Protein AF-A0A6C0LTC6-F1 (afdb_monomer_lite)

pLDDT: mean 72.46, std 19.46, range [36.66, 96.88]

Structure (mmCIF, N/CA/C/O backbone):
data_AF-A0A6C0LTC6-F1
#
_entry.id   AF-A0A6C0LTC6-F1
#
loop_
_atom_site.group_PDB
_atom_site.id
_atom_site.type_symbol
_atom_site.label_atom_id
_atom_site.label_alt_id
_atom_site.label_comp_id
_atom_site.label_asym_id
_atom_site.label_entity_id
_atom_site.label_seq_id
_atom_site.pdbx_PDB_ins_code
_atom_site.Cartn_x
_atom_site.Cartn_y
_atom_site.Cartn_z
_atom_site.occupancy
_atom_site.B_iso_or_equiv
_atom_site.auth_seq_id
_atom_site.auth_comp_id
_atom_site.auth_asym_id
_atom_site.auth_atom_id
_atom_site.pdbx_PDB_model_num
ATOM 1 N N . MET A 1 1 ? 2.415 2.740 -23.872 1.00 79.38 1 MET A N 1
ATOM 2 C CA . MET A 1 1 ? 1.190 2.348 -23.140 1.00 79.38 1 MET A CA 1
ATOM 3 C C . MET A 1 1 ? 1.516 2.220 -21.650 1.00 79.38 1 MET A C 1
ATOM 5 O O . MET A 1 1 ? 2.660 1.895 -21.339 1.00 79.38 1 MET A O 1
ATOM 9 N N . SER A 1 2 ? 0.581 2.555 -20.756 1.00 88.25 2 SER A N 1
ATOM 10 C CA . SER A 1 2 ? 0.752 2.472 -19.294 1.00 88.25 2 SER A CA 1
ATOM 11 C C . SER A 1 2 ? -0.081 1.313 -18.766 1.00 88.25 2 SER A C 1
ATOM 13 O O . SER A 1 2 ? -1.231 1.178 -19.177 1.00 88.25 2 SER A O 1
ATOM 15 N N . ARG A 1 3 ? 0.498 0.457 -17.923 1.00 92.62 3 ARG A N 1
ATOM 16 C CA . ARG A 1 3 ? -0.194 -0.720 -17.379 1.00 92.62 3 ARG A CA 1
ATOM 17 C C . ARG A 1 3 ? 0.358 -1.125 -16.020 1.00 92.62 3 ARG A C 1
ATOM 19 O O . ARG A 1 3 ? 1.535 -0.895 -15.744 1.00 92.62 3 ARG A O 1
ATOM 26 N N . VAL A 1 4 ? -0.491 -1.753 -15.213 1.00 94.25 4 VAL A N 1
ATOM 27 C CA . VAL A 1 4 ? -0.110 -2.416 -13.963 1.00 94.25 4 VAL A CA 1
ATOM 28 C C . VAL A 1 4 ? -0.134 -3.921 -14.210 1.00 94.25 4 VAL A C 1
ATOM 30 O O . VAL A 1 4 ? -1.143 -4.458 -14.661 1.00 94.25 4 VAL A O 1
ATOM 33 N N . LEU A 1 5 ? 0.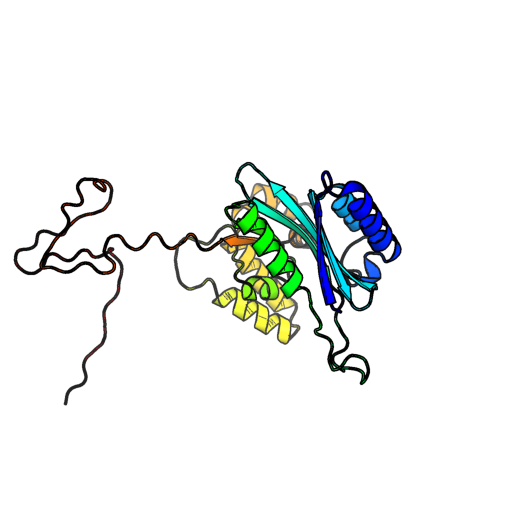995 -4.577 -13.970 1.00 94.56 5 LEU A N 1
ATOM 34 C CA . LEU A 1 5 ? 1.173 -6.023 -14.084 1.00 94.56 5 LEU A CA 1
ATOM 35 C C . LEU A 1 5 ? 1.164 -6.637 -12.684 1.00 94.56 5 LEU A C 1
ATOM 37 O O . LEU A 1 5 ? 1.554 -5.965 -11.732 1.00 94.56 5 LEU A O 1
ATOM 41 N N . ILE A 1 6 ? 0.703 -7.881 -12.565 1.00 95.81 6 ILE A N 1
ATOM 42 C CA . ILE A 1 6 ? 0.561 -8.595 -11.290 1.00 95.81 6 ILE A CA 1
ATOM 43 C C . ILE A 1 6 ? 1.228 -9.955 -11.454 1.00 95.81 6 ILE A C 1
ATOM 45 O O . ILE A 1 6 ? 0.884 -10.674 -12.392 1.00 95.81 6 ILE A O 1
ATOM 49 N N . TYR A 1 7 ? 2.143 -10.291 -10.551 1.00 96.31 7 TYR A N 1
ATOM 50 C CA . TYR A 1 7 ? 2.878 -11.553 -10.557 1.00 96.31 7 TYR A CA 1
ATOM 51 C C . TYR A 1 7 ? 2.814 -12.203 -9.184 1.00 96.31 7 TYR A C 1
ATOM 53 O O . TYR A 1 7 ? 3.041 -11.530 -8.182 1.00 96.31 7 TYR A O 1
ATOM 61 N N . HIS A 1 8 ? 2.522 -13.499 -9.136 1.00 95.12 8 HIS A N 1
ATOM 62 C CA . HIS A 1 8 ? 2.569 -14.280 -7.902 1.00 95.12 8 HIS A CA 1
ATOM 63 C C . HIS A 1 8 ? 3.897 -15.034 -7.805 1.00 95.12 8 HIS A C 1
ATOM 65 O O . HIS A 1 8 ? 4.275 -15.717 -8.760 1.00 95.12 8 HIS A O 1
ATOM 71 N N . HIS A 1 9 ? 4.576 -14.980 -6.656 1.00 90.88 9 HIS A N 1
ATOM 72 C CA . HIS A 1 9 ? 5.936 -15.519 -6.501 1.00 90.88 9 HIS A CA 1
ATOM 73 C C . HIS A 1 9 ? 6.067 -17.006 -6.889 1.00 90.88 9 HIS A C 1
ATOM 75 O O . HIS A 1 9 ? 7.084 -17.415 -7.450 1.00 90.88 9 HIS A O 1
ATOM 81 N N . LYS A 1 10 ? 5.023 -17.821 -6.652 1.00 91.38 10 LYS A N 1
ATOM 82 C CA . LYS A 1 10 ? 5.011 -19.248 -7.042 1.00 91.38 10 LYS A CA 1
ATOM 83 C C . LYS A 1 10 ? 4.609 -19.487 -8.493 1.00 91.38 10 LYS A C 1
ATOM 85 O O . LYS A 1 10 ? 5.157 -20.382 -9.124 1.00 91.38 10 LYS A O 1
ATOM 90 N N . ASN A 1 11 ? 3.645 -18.723 -9.009 1.00 92.75 11 ASN A N 1
ATOM 91 C CA . ASN A 1 11 ? 3.021 -19.034 -10.302 1.00 92.75 11 ASN A CA 1
ATOM 92 C C . ASN A 1 11 ? 3.763 -18.368 -11.465 1.00 92.75 11 ASN A C 1
ATOM 94 O O . ASN A 1 11 ? 3.762 -18.891 -12.571 1.00 92.75 11 ASN A O 1
ATOM 98 N N . ASP A 1 12 ? 4.413 -17.232 -11.206 1.00 93.44 12 ASP A N 1
ATOM 99 C CA . ASP A 1 12 ? 5.052 -16.381 -12.208 1.00 93.44 12 ASP A CA 1
ATOM 100 C C . ASP A 1 12 ? 6.557 -16.213 -11.936 1.00 93.44 12 ASP A C 1
ATOM 102 O O . ASP A 1 12 ? 7.125 -15.161 -12.228 1.00 93.44 12 ASP A O 1
ATOM 106 N N . LYS A 1 13 ? 7.206 -17.232 -11.356 1.00 92.62 13 LYS A N 1
ATOM 107 C CA . LYS A 1 13 ? 8.558 -17.165 -10.766 1.00 92.62 13 LYS A CA 1
ATOM 108 C C . LYS A 1 13 ? 9.596 -16.441 -11.634 1.00 92.62 13 LYS A C 1
ATOM 110 O O . LYS A 1 13 ? 10.306 -15.574 -11.135 1.00 92.62 13 LYS A O 1
ATOM 115 N N . GLU A 1 14 ? 9.677 -16.752 -12.927 1.00 93.62 14 GLU A N 1
ATOM 116 C CA . GLU A 1 14 ? 10.641 -16.109 -13.835 1.00 93.62 14 GLU A CA 1
ATOM 117 C C . GLU A 1 14 ? 10.396 -14.603 -13.979 1.00 93.62 14 GLU A C 1
ATOM 119 O O . GLU A 1 14 ? 11.311 -13.797 -13.808 1.00 93.62 14 GLU A O 1
ATOM 124 N N . ARG A 1 15 ? 9.146 -14.208 -14.253 1.00 93.62 15 ARG A N 1
ATOM 125 C CA . ARG A 1 15 ? 8.771 -12.795 -14.414 1.00 93.62 15 ARG A CA 1
ATOM 126 C C . ARG A 1 15 ? 8.871 -12.049 -13.091 1.00 93.62 15 ARG A C 1
ATOM 128 O O . ARG A 1 15 ? 9.350 -10.920 -13.070 1.00 93.62 15 ARG A O 1
ATOM 135 N N . TYR A 1 16 ? 8.459 -12.688 -12.003 1.00 93.56 16 TYR A N 1
ATOM 136 C CA . TYR A 1 16 ? 8.574 -12.168 -10.648 1.00 93.56 16 TYR A CA 1
ATOM 137 C C . TYR A 1 16 ? 10.036 -11.832 -10.318 1.00 93.56 16 TYR A C 1
ATOM 139 O O . TYR A 1 16 ? 10.350 -10.678 -10.028 1.00 93.56 16 TYR A O 1
ATOM 147 N N . ASN A 1 17 ? 10.949 -12.791 -10.499 1.00 93.19 17 ASN A N 1
ATOM 148 C CA . ASN A 1 17 ? 12.380 -12.601 -10.250 1.00 93.19 17 ASN A CA 1
ATOM 149 C C . ASN A 1 17 ? 13.000 -11.545 -11.170 1.00 93.19 17 ASN A C 1
ATOM 151 O O . ASN A 1 17 ? 13.799 -10.724 -10.719 1.00 93.19 17 ASN A O 1
ATOM 155 N N . HIS A 1 18 ? 12.618 -11.530 -12.451 1.00 94.69 18 HIS A N 1
ATOM 156 C CA . HIS A 1 18 ? 13.067 -10.502 -13.386 1.00 94.69 18 HIS A CA 1
ATOM 157 C C . HIS A 1 18 ? 12.714 -9.098 -12.877 1.00 94.69 18 HIS A C 1
ATOM 159 O O . HIS A 1 18 ? 13.593 -8.244 -12.765 1.00 94.69 18 HIS A O 1
ATOM 165 N N . TYR A 1 19 ? 11.451 -8.865 -12.508 1.00 94.38 19 TYR A N 1
ATOM 166 C CA . TYR A 1 19 ? 11.016 -7.546 -12.055 1.00 94.38 19 TYR A CA 1
ATOM 167 C C . TYR A 1 19 ? 11.557 -7.161 -10.678 1.00 94.38 19 TYR A C 1
ATOM 169 O O . TYR A 1 19 ? 11.864 -5.986 -10.490 1.00 94.38 19 TYR A O 1
ATOM 177 N N . ILE A 1 20 ? 11.742 -8.106 -9.751 1.00 93.31 20 ILE A N 1
ATOM 178 C CA . ILE A 1 20 ? 12.452 -7.834 -8.491 1.00 93.31 20 ILE A CA 1
ATOM 179 C C . ILE A 1 20 ? 13.852 -7.306 -8.779 1.00 93.31 20 ILE A C 1
ATOM 181 O O . ILE A 1 20 ? 14.231 -6.255 -8.265 1.00 93.31 20 ILE A O 1
ATOM 185 N N . ASN A 1 21 ? 14.606 -7.993 -9.637 1.00 92.88 21 ASN A N 1
ATOM 186 C CA . ASN A 1 21 ? 15.975 -7.600 -9.950 1.00 92.88 21 ASN A CA 1
ATOM 187 C C . ASN A 1 21 ? 16.031 -6.220 -10.620 1.00 92.88 21 ASN A C 1
ATOM 189 O O . ASN A 1 21 ? 16.889 -5.406 -10.282 1.00 92.88 21 ASN A O 1
ATOM 193 N N . GLU A 1 22 ? 15.093 -5.913 -11.516 1.00 93.19 22 GLU A N 1
ATOM 194 C CA . GLU A 1 22 ? 14.997 -4.583 -12.127 1.00 93.19 22 GLU A CA 1
ATOM 195 C C . GLU A 1 22 ? 14.626 -3.493 -11.108 1.00 93.19 22 GLU A C 1
ATOM 197 O O . GLU A 1 22 ? 15.220 -2.414 -11.113 1.00 93.19 22 GLU A O 1
ATOM 202 N N . ILE A 1 23 ? 13.702 -3.765 -10.180 1.00 92.06 23 ILE A N 1
ATOM 203 C CA . ILE A 1 23 ? 13.347 -2.828 -9.101 1.00 92.06 23 ILE A CA 1
ATOM 204 C C . ILE A 1 23 ? 14.553 -2.580 -8.185 1.00 92.06 23 ILE A C 1
ATOM 206 O O . ILE A 1 23 ? 14.829 -1.425 -7.852 1.00 92.06 23 ILE A O 1
ATOM 210 N N . ARG A 1 24 ? 15.313 -3.627 -7.840 1.00 90.94 24 ARG A N 1
ATOM 211 C CA . ARG A 1 24 ? 16.543 -3.530 -7.037 1.00 90.94 24 ARG A CA 1
ATOM 212 C C . ARG A 1 24 ? 17.603 -2.659 -7.698 1.00 90.94 24 ARG A C 1
ATOM 214 O O . ARG A 1 24 ? 18.157 -1.782 -7.043 1.00 90.94 24 ARG A O 1
ATOM 221 N N . LYS A 1 25 ? 17.837 -2.844 -9.003 1.00 88.69 25 LYS A N 1
ATOM 222 C CA . LYS A 1 25 ? 18.780 -2.019 -9.779 1.00 88.69 25 LYS A CA 1
ATOM 223 C C . LYS A 1 25 ? 18.387 -0.543 -9.791 1.00 88.69 25 LYS A C 1
ATOM 225 O O . LYS A 1 25 ? 19.252 0.325 -9.737 1.00 88.69 25 LYS A O 1
ATOM 230 N N . ILE A 1 26 ? 17.089 -0.246 -9.878 1.00 85.50 26 ILE A N 1
ATOM 231 C CA . ILE A 1 26 ? 16.589 1.134 -9.841 1.00 85.50 26 ILE A CA 1
ATOM 232 C C . ILE A 1 26 ? 16.721 1.733 -8.428 1.00 85.50 26 ILE A C 1
ATOM 234 O O . ILE A 1 26 ? 17.049 2.915 -8.283 1.00 85.50 26 ILE A O 1
ATOM 238 N N . GLY A 1 27 ? 16.452 0.923 -7.403 1.00 78.12 27 GLY A N 1
ATOM 239 C CA . GLY A 1 27 ? 16.608 1.258 -5.992 1.00 78.12 27 GLY A CA 1
ATOM 240 C C . GLY A 1 27 ? 15.499 2.138 -5.399 1.00 78.12 27 GLY A C 1
ATOM 241 O O . GLY A 1 27 ? 14.744 2.837 -6.092 1.00 78.12 27 GLY A O 1
ATOM 242 N N . GLY A 1 28 ? 15.435 2.149 -4.062 1.00 71.50 28 GLY A N 1
ATOM 243 C CA . GLY A 1 28 ? 14.431 2.895 -3.292 1.00 71.50 28 GLY A CA 1
ATOM 244 C C . GLY A 1 28 ? 14.558 4.414 -3.444 1.00 71.50 28 GLY A C 1
ATOM 245 O O . GLY A 1 28 ? 13.561 5.138 -3.391 1.00 71.50 28 GLY A O 1
ATOM 246 N N . LYS A 1 29 ? 15.766 4.908 -3.743 1.00 72.19 29 LYS A N 1
ATOM 247 C CA . LYS A 1 29 ? 16.046 6.336 -3.967 1.00 72.19 29 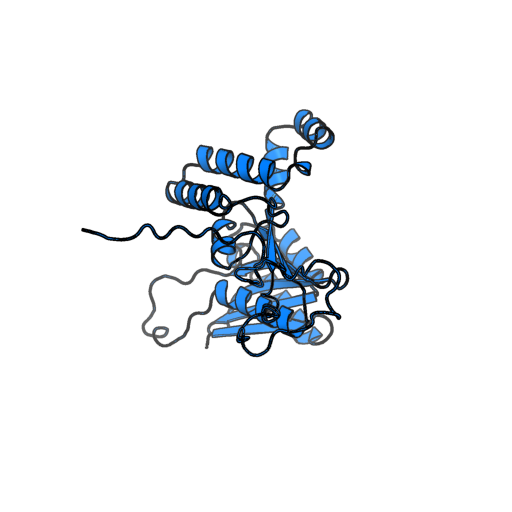LYS A CA 1
ATOM 248 C C . LYS A 1 29 ? 15.170 6.927 -5.075 1.00 72.19 29 LYS A C 1
ATOM 250 O O . LYS A 1 29 ? 14.587 7.996 -4.903 1.00 72.19 29 LYS A O 1
ATOM 255 N N . LYS A 1 30 ? 15.041 6.220 -6.204 1.00 78.38 30 LYS A N 1
ATOM 256 C CA . LYS A 1 30 ? 14.299 6.708 -7.375 1.00 78.38 30 LYS A CA 1
ATOM 257 C C . LYS A 1 30 ? 12.811 6.376 -7.295 1.00 78.38 30 LYS A C 1
ATOM 259 O O . LYS A 1 30 ? 11.995 7.244 -7.586 1.00 78.38 30 LYS A O 1
ATOM 264 N N . LEU A 1 31 ? 12.449 5.156 -6.892 1.00 81.12 31 LEU A N 1
ATOM 265 C CA . LEU A 1 31 ? 11.048 4.706 -6.894 1.00 81.12 31 LEU A CA 1
ATOM 266 C C . LEU A 1 31 ? 10.253 5.186 -5.671 1.00 81.12 31 LEU A C 1
ATOM 268 O O . LEU A 1 31 ? 9.071 5.506 -5.805 1.00 81.12 31 LEU A O 1
ATOM 272 N N . CYS A 1 32 ? 10.900 5.277 -4.507 1.00 79.44 32 CYS A N 1
ATOM 273 C CA . CYS A 1 32 ? 10.282 5.585 -3.214 1.00 79.44 32 CYS A CA 1
ATOM 274 C C . CYS A 1 32 ? 10.726 6.945 -2.636 1.00 79.44 32 CYS A C 1
ATOM 276 O O . CYS A 1 32 ? 10.507 7.209 -1.455 1.00 79.44 32 CYS A O 1
ATOM 278 N N . PHE A 1 33 ? 11.344 7.819 -3.444 1.00 76.62 33 PHE A N 1
ATOM 279 C CA . PHE A 1 33 ? 11.809 9.158 -3.037 1.00 76.62 33 PHE A CA 1
ATOM 280 C C . PHE A 1 33 ? 12.715 9.163 -1.793 1.00 76.62 33 PHE A C 1
ATOM 282 O O . PHE A 1 33 ? 12.613 10.064 -0.963 1.00 76.62 33 PHE A O 1
ATOM 289 N N . SER A 1 34 ? 13.565 8.143 -1.642 1.00 71.38 34 SER A N 1
ATOM 290 C CA . SER A 1 34 ? 14.465 7.987 -0.485 1.00 71.38 34 SER A CA 1
ATOM 291 C C . SER A 1 34 ? 13.757 7.921 0.874 1.00 71.38 34 SER A C 1
ATOM 293 O O . SER A 1 34 ? 14.389 8.152 1.899 1.00 71.38 34 SER A O 1
ATOM 295 N N . LYS A 1 35 ? 12.450 7.623 0.906 1.00 69.50 35 LYS A N 1
ATOM 296 C CA . LYS A 1 35 ? 11.695 7.499 2.162 1.00 69.50 35 LYS A CA 1
ATOM 297 C C . LYS A 1 35 ? 11.929 6.174 2.893 1.00 69.50 35 LYS A C 1
ATOM 299 O O . LYS A 1 35 ? 11.464 6.029 4.015 1.00 69.50 35 LYS A O 1
ATOM 304 N N . ILE A 1 36 ? 12.605 5.223 2.251 1.00 74.81 36 ILE A N 1
ATOM 305 C CA . ILE A 1 36 ? 12.912 3.896 2.790 1.00 74.81 36 ILE A CA 1
ATOM 306 C C . ILE A 1 36 ? 14.377 3.549 2.512 1.00 74.81 36 ILE A C 1
ATOM 308 O O . ILE A 1 36 ? 14.945 4.027 1.522 1.00 74.81 36 ILE A O 1
ATOM 312 N N . SER A 1 37 ? 14.969 2.711 3.364 1.00 78.81 37 SER A N 1
ATOM 313 C CA . SER A 1 37 ? 16.292 2.131 3.126 1.00 78.81 37 SER A CA 1
ATOM 314 C C . SER A 1 37 ? 16.232 1.070 2.020 1.00 78.81 37 SER A C 1
ATOM 316 O O . SER A 1 37 ? 15.177 0.501 1.728 1.00 78.81 37 SER A O 1
ATOM 318 N N . ASN A 1 38 ? 17.374 0.808 1.379 1.00 78.06 38 ASN A N 1
ATOM 319 C CA . ASN A 1 38 ? 17.465 -0.270 0.391 1.00 78.06 38 ASN A CA 1
ATOM 320 C C . ASN A 1 38 ? 17.371 -1.657 1.047 1.00 78.06 38 ASN A C 1
ATOM 322 O O . ASN A 1 38 ? 16.889 -2.581 0.401 1.00 78.06 38 ASN A O 1
ATOM 326 N N . ASP A 1 39 ? 17.774 -1.791 2.311 1.00 79.50 39 ASP A N 1
ATOM 327 C CA . ASP A 1 39 ? 17.670 -3.055 3.049 1.00 79.50 39 ASP A CA 1
ATOM 328 C C . ASP A 1 39 ? 16.203 -3.424 3.271 1.00 79.50 39 ASP A C 1
ATOM 330 O O . ASP A 1 39 ? 15.772 -4.490 2.841 1.00 79.50 39 ASP A O 1
ATOM 334 N N . PHE A 1 40 ? 15.400 -2.477 3.771 1.00 81.31 40 PHE A N 1
ATOM 335 C CA . PHE A 1 40 ? 13.954 -2.658 3.914 1.00 81.31 40 PHE A CA 1
ATOM 336 C C . PHE A 1 40 ? 13.281 -2.969 2.568 1.00 81.31 40 PHE A C 1
ATOM 338 O O . PHE A 1 40 ? 12.434 -3.850 2.474 1.00 81.31 40 PHE A O 1
ATOM 345 N N . LEU A 1 41 ? 13.690 -2.285 1.488 1.00 84.12 41 LEU A N 1
ATOM 346 C CA . LEU A 1 41 ? 13.199 -2.588 0.140 1.00 84.12 41 LEU A CA 1
ATOM 347 C C . LEU A 1 41 ? 13.483 -4.044 -0.261 1.00 84.12 41 LEU A C 1
ATOM 349 O O . LEU A 1 41 ? 12.617 -4.695 -0.843 1.00 84.12 41 LEU A O 1
ATOM 353 N N . ASN A 1 42 ? 14.695 -4.532 -0.004 1.00 86.50 42 ASN A N 1
ATOM 354 C CA . ASN A 1 42 ? 15.098 -5.881 -0.382 1.00 86.50 42 ASN A CA 1
ATOM 355 C C . ASN A 1 42 ? 14.343 -6.941 0.419 1.00 86.50 42 ASN A C 1
ATOM 357 O O . ASN A 1 42 ? 13.838 -7.878 -0.197 1.00 86.50 42 ASN A O 1
ATOM 361 N N . GLU A 1 43 ? 14.216 -6.747 1.732 1.00 86.12 43 GLU A N 1
ATOM 362 C CA . GLU A 1 43 ? 13.456 -7.626 2.627 1.00 86.12 43 GLU A CA 1
ATOM 363 C C . GLU A 1 43 ? 11.993 -7.744 2.184 1.00 86.12 43 GLU A C 1
ATOM 365 O O . GLU A 1 43 ? 11.485 -8.850 1.995 1.00 86.12 43 GLU A O 1
ATOM 370 N N . THR A 1 44 ? 11.333 -6.614 1.915 1.00 87.56 44 THR A N 1
ATOM 371 C CA . THR A 1 44 ? 9.942 -6.604 1.448 1.00 87.56 44 THR A CA 1
ATOM 372 C C . THR A 1 44 ? 9.775 -7.259 0.070 1.00 87.56 44 THR A C 1
ATOM 374 O O . THR A 1 44 ? 8.760 -7.905 -0.190 1.00 87.56 44 THR A O 1
ATOM 377 N N . LEU A 1 45 ? 10.739 -7.116 -0.847 1.00 89.44 45 LEU A N 1
ATOM 378 C CA . LEU A 1 45 ? 10.676 -7.783 -2.157 1.00 89.44 45 LEU A CA 1
ATOM 379 C C . LEU A 1 45 ? 10.820 -9.308 -2.036 1.00 89.44 45 LEU A C 1
ATOM 381 O O . LEU A 1 45 ? 10.145 -10.036 -2.765 1.00 89.44 45 LEU A O 1
ATOM 385 N N . ASP A 1 46 ? 11.670 -9.789 -1.126 1.00 88.06 46 ASP A N 1
ATOM 386 C CA . ASP A 1 46 ? 11.882 -11.225 -0.916 1.00 88.06 46 ASP A CA 1
ATOM 387 C C . ASP A 1 46 ? 10.711 -11.897 -0.194 1.00 88.06 46 ASP A C 1
ATOM 389 O O . ASP A 1 46 ? 10.394 -13.051 -0.484 1.00 88.06 46 ASP A O 1
ATOM 393 N N . ALA A 1 47 ? 10.058 -11.183 0.725 1.00 88.44 47 ALA A N 1
ATOM 394 C CA . ALA A 1 47 ? 8.989 -11.740 1.546 1.00 88.44 47 ALA A CA 1
ATOM 395 C C . ALA A 1 47 ? 7.620 -11.784 0.848 1.00 88.44 47 ALA A C 1
ATOM 397 O O . ALA A 1 47 ? 6.756 -12.543 1.288 1.00 88.44 47 ALA A O 1
ATOM 398 N N . CYS A 1 48 ? 7.400 -10.981 -0.201 1.00 92.19 48 CYS A N 1
ATOM 399 C CA . CYS A 1 48 ? 6.035 -10.733 -0.656 1.00 92.19 48 CYS A CA 1
ATOM 400 C C . CYS A 1 48 ? 5.404 -11.841 -1.517 1.00 92.19 48 CYS A C 1
ATOM 402 O O . CYS A 1 48 ? 6.052 -12.457 -2.363 1.00 92.19 48 CYS A O 1
ATOM 404 N N . ASP A 1 49 ? 4.095 -12.066 -1.355 1.00 94.19 49 ASP A N 1
ATOM 405 C CA . ASP A 1 49 ? 3.380 -13.079 -2.148 1.00 94.19 49 ASP A CA 1
ATOM 406 C C . ASP A 1 49 ? 3.123 -12.632 -3.598 1.00 94.19 49 ASP A C 1
ATOM 408 O O . ASP A 1 49 ? 3.229 -13.428 -4.544 1.00 94.19 49 ASP A O 1
ATOM 412 N N . TYR A 1 50 ? 2.722 -11.368 -3.758 1.00 96.12 50 TYR A N 1
ATOM 413 C CA . TYR A 1 50 ? 2.330 -10.743 -5.015 1.00 96.12 50 TYR A CA 1
ATOM 414 C C . TYR A 1 50 ? 3.119 -9.457 -5.258 1.00 96.12 50 TYR A C 1
ATOM 416 O O . TYR A 1 50 ? 3.088 -8.522 -4.456 1.00 96.12 50 TYR A O 1
ATOM 424 N N . LEU A 1 51 ? 3.710 -9.362 -6.448 1.00 96.81 51 LEU A N 1
ATOM 425 C CA . LEU A 1 51 ? 4.371 -8.162 -6.940 1.00 96.81 51 LEU A CA 1
ATOM 426 C C . LEU A 1 51 ? 3.497 -7.464 -7.983 1.00 96.81 51 LEU A C 1
ATOM 428 O O . LEU A 1 51 ? 3.161 -8.022 -9.031 1.00 96.81 51 LEU A O 1
ATOM 432 N N . PHE A 1 52 ? 3.174 -6.204 -7.716 1.00 96.88 52 PHE A N 1
ATOM 433 C CA . PHE A 1 52 ? 2.543 -5.303 -8.670 1.00 96.88 52 PHE A CA 1
ATOM 434 C C . PHE A 1 52 ? 3.613 -4.432 -9.313 1.00 96.88 52 PHE A C 1
ATOM 436 O O . PHE A 1 52 ? 4.394 -3.809 -8.603 1.00 96.88 52 PHE A O 1
ATOM 443 N N . VAL A 1 53 ? 3.624 -4.321 -10.641 1.00 95.56 53 VAL A N 1
ATOM 444 C CA . VAL A 1 53 ? 4.602 -3.505 -11.376 1.00 95.56 53 VAL A CA 1
ATOM 445 C C . VAL A 1 53 ? 3.879 -2.532 -12.294 1.00 95.56 53 VAL A C 1
ATOM 447 O O . VAL A 1 53 ? 3.178 -2.932 -13.223 1.00 95.56 53 VAL A O 1
ATOM 450 N N . HIS A 1 54 ? 4.061 -1.236 -12.059 1.00 94.38 54 HIS A N 1
ATOM 451 C CA . HIS A 1 54 ? 3.562 -0.184 -12.935 1.00 94.38 54 HIS A CA 1
ATOM 452 C C . HIS A 1 54 ? 4.615 0.167 -13.988 1.00 94.38 54 HIS A C 1
ATOM 454 O O . HIS A 1 54 ? 5.675 0.714 -13.675 1.00 94.38 54 HIS A O 1
ATOM 460 N N . ILE A 1 55 ? 4.284 -0.100 -15.253 1.00 92.62 55 ILE A N 1
ATOM 461 C CA . ILE A 1 55 ? 5.137 0.182 -16.408 1.00 92.62 55 ILE A CA 1
ATOM 462 C C . ILE A 1 55 ? 4.550 1.326 -17.235 1.00 92.62 55 ILE A C 1
ATOM 464 O O . ILE A 1 55 ? 3.369 1.315 -17.596 1.00 92.62 55 ILE A O 1
ATOM 468 N N . PHE A 1 56 ? 5.401 2.280 -17.612 1.00 90.56 56 PHE A N 1
ATOM 469 C CA . PHE A 1 56 ? 5.093 3.346 -18.561 1.00 90.56 56 PHE A CA 1
ATOM 470 C C . PHE A 1 56 ? 6.185 3.416 -19.629 1.00 90.56 56 PHE A C 1
ATOM 472 O O . PHE A 1 56 ? 7.333 3.706 -19.317 1.00 90.56 56 PHE A O 1
ATOM 479 N N . ARG A 1 57 ? 5.823 3.185 -20.901 1.00 86.69 57 ARG A N 1
ATOM 480 C CA . ARG A 1 57 ? 6.777 3.179 -22.036 1.00 86.69 57 ARG A CA 1
ATOM 481 C C . ARG A 1 57 ? 7.986 2.256 -21.795 1.00 86.69 57 ARG A C 1
ATOM 483 O O . ARG A 1 57 ? 9.115 2.649 -22.045 1.00 86.69 57 ARG A O 1
ATOM 490 N N . SER A 1 58 ? 7.716 1.047 -21.304 1.00 85.19 58 SER A N 1
ATOM 491 C CA . SER A 1 58 ? 8.725 0.020 -20.990 1.00 85.19 58 SER A CA 1
ATOM 492 C C . SER A 1 58 ? 9.622 0.315 -19.785 1.00 85.19 58 SER A C 1
ATOM 494 O O . SER A 1 58 ? 10.437 -0.526 -19.436 1.00 85.19 58 SER A O 1
ATOM 496 N N . GLU A 1 59 ? 9.422 1.435 -19.088 1.00 89.19 59 GLU A N 1
ATOM 497 C CA . GLU A 1 59 ? 10.116 1.724 -17.834 1.00 89.19 59 GLU A CA 1
ATOM 498 C C . GLU A 1 59 ? 9.233 1.457 -16.617 1.00 89.19 59 GLU A C 1
ATOM 500 O O . GLU A 1 59 ? 8.040 1.786 -16.607 1.00 89.19 59 GLU A O 1
ATOM 505 N N . ILE A 1 60 ? 9.841 0.930 -15.555 1.00 91.56 60 ILE A N 1
ATOM 506 C CA . ILE A 1 60 ? 9.195 0.776 -14.253 1.00 91.56 60 ILE A CA 1
ATOM 507 C C . ILE A 1 60 ? 9.063 2.159 -13.612 1.00 91.56 60 ILE A C 1
ATOM 509 O O . ILE A 1 60 ? 10.037 2.888 -13.422 1.00 91.56 60 ILE A O 1
ATOM 513 N N . ARG A 1 61 ? 7.828 2.533 -13.286 1.00 90.69 61 ARG A N 1
ATOM 514 C CA . ARG A 1 61 ? 7.493 3.801 -12.625 1.00 90.69 61 ARG A CA 1
ATOM 515 C C . ARG A 1 61 ? 7.051 3.613 -11.186 1.00 90.69 61 ARG A C 1
ATOM 517 O O . ARG A 1 61 ? 7.124 4.565 -10.412 1.00 90.69 61 ARG A O 1
ATOM 524 N N . GLY A 1 62 ? 6.596 2.422 -10.832 1.00 91.50 62 GLY A N 1
ATOM 525 C CA . GLY A 1 62 ? 6.156 2.101 -9.487 1.00 91.50 62 GLY A CA 1
ATOM 526 C C . GLY A 1 62 ? 5.976 0.608 -9.308 1.00 91.50 62 GLY A C 1
ATOM 527 O O . GLY A 1 62 ? 5.959 -0.145 -10.283 1.00 91.50 62 GLY A O 1
ATOM 528 N N . PHE A 1 63 ? 5.830 0.199 -8.060 1.00 94.31 63 PHE A N 1
ATOM 529 C CA . PHE A 1 63 ? 5.571 -1.177 -7.685 1.00 94.31 63 PHE A CA 1
ATOM 530 C C . PHE A 1 63 ? 4.801 -1.235 -6.362 1.00 94.31 63 PHE A C 1
ATOM 532 O O . PHE A 1 63 ? 4.717 -0.237 -5.638 1.00 94.31 63 PHE A O 1
ATOM 539 N N . ALA A 1 64 ? 4.234 -2.397 -6.057 1.00 95.06 64 ALA A N 1
ATOM 540 C CA . ALA A 1 64 ? 3.765 -2.712 -4.716 1.00 95.06 64 ALA A CA 1
ATOM 541 C C . ALA A 1 64 ? 4.034 -4.175 -4.369 1.00 95.06 64 ALA A C 1
ATOM 543 O O . ALA A 1 64 ? 3.864 -5.048 -5.221 1.00 95.06 64 ALA A O 1
ATOM 544 N N . CYS A 1 65 ? 4.409 -4.404 -3.119 1.00 94.69 65 CYS A N 1
ATOM 545 C CA . CYS A 1 65 ? 4.602 -5.710 -2.509 1.00 94.69 65 CYS A CA 1
ATOM 546 C C . CYS A 1 65 ? 3.402 -6.007 -1.614 1.00 94.69 65 CYS A C 1
ATOM 548 O O . CYS A 1 65 ? 2.999 -5.166 -0.801 1.00 94.69 65 CYS A O 1
ATOM 550 N N . VAL A 1 66 ? 2.776 -7.158 -1.838 1.00 96.19 66 VAL A N 1
ATOM 551 C CA . VAL A 1 66 ? 1.463 -7.469 -1.280 1.00 96.19 66 VAL A CA 1
ATOM 552 C C . VAL A 1 66 ? 1.394 -8.923 -0.839 1.00 96.19 66 VAL A C 1
ATOM 554 O O . VAL A 1 66 ? 1.629 -9.822 -1.642 1.00 96.19 66 VAL A O 1
ATOM 557 N N . ASP A 1 67 ? 0.943 -9.131 0.392 1.00 94.50 67 ASP A N 1
ATOM 558 C CA . ASP A 1 67 ? 0.778 -10.446 1.003 1.00 94.50 67 ASP A CA 1
ATOM 559 C C . ASP A 1 67 ? -0.686 -10.844 1.099 1.00 94.50 67 ASP A C 1
ATOM 561 O O . ASP A 1 67 ? -1.584 -10.005 1.267 1.00 94.50 67 ASP A O 1
ATOM 565 N N . TYR A 1 68 ? -0.942 -12.148 1.006 1.00 93.19 68 TYR A N 1
ATOM 566 C CA . TYR A 1 68 ? -2.272 -12.709 1.184 1.00 93.19 68 TYR A CA 1
ATOM 567 C C . TYR A 1 68 ? -2.327 -13.624 2.407 1.00 93.19 68 TYR A C 1
ATOM 569 O O . TYR A 1 68 ? -2.027 -14.817 2.365 1.00 93.19 68 TYR A O 1
ATOM 577 N N . ASN A 1 69 ? -2.833 -13.083 3.511 1.00 90.62 69 ASN A N 1
ATOM 578 C CA . ASN A 1 69 ? -3.048 -13.837 4.736 1.00 90.62 69 ASN A CA 1
ATOM 579 C C . ASN A 1 69 ? -4.372 -14.605 4.662 1.00 90.62 69 ASN A C 1
ATOM 581 O O . ASN A 1 69 ? -5.417 -14.055 4.310 1.00 90.62 69 ASN A O 1
ATOM 585 N N . THR A 1 70 ? -4.361 -15.875 5.069 1.00 85.69 70 THR A N 1
ATOM 586 C CA . THR A 1 70 ? -5.542 -16.754 5.016 1.00 85.69 70 THR A CA 1
ATOM 587 C C . THR A 1 70 ? -6.375 -16.747 6.302 1.00 85.69 70 THR A C 1
ATOM 589 O O . THR A 1 70 ? -7.569 -17.060 6.253 1.00 85.69 70 THR A O 1
ATOM 592 N N . GLN A 1 71 ? -5.801 -16.345 7.443 1.00 83.69 71 GLN A N 1
ATOM 593 C CA . GLN A 1 71 ? -6.469 -16.342 8.750 1.00 83.69 71 GLN A CA 1
ATOM 594 C C . GLN A 1 71 ? -6.171 -15.059 9.553 1.00 83.69 71 GLN A C 1
ATOM 596 O O . GLN A 1 71 ? -5.120 -14.959 10.175 1.00 83.69 71 GLN A O 1
ATOM 601 N N . PRO A 1 72 ? -7.091 -14.074 9.582 1.00 83.88 72 PRO A N 1
ATOM 602 C CA . PRO A 1 72 ? -8.285 -13.958 8.738 1.00 83.88 72 PRO A CA 1
ATOM 603 C C . PRO A 1 72 ? -7.912 -13.735 7.262 1.00 83.88 72 PRO A C 1
ATOM 605 O O . PRO A 1 72 ? -6.864 -13.172 6.983 1.00 83.88 72 PRO A O 1
ATOM 608 N N . LYS A 1 73 ? -8.790 -14.109 6.316 1.00 90.38 73 LYS A N 1
ATOM 609 C CA . LYS A 1 73 ? -8.583 -13.840 4.877 1.00 90.38 73 LYS A CA 1
ATOM 610 C C . LYS A 1 73 ? -8.500 -12.341 4.599 1.00 90.38 73 LYS A C 1
ATOM 612 O O . LYS A 1 73 ? -9.543 -11.678 4.582 1.00 90.38 73 LYS A O 1
ATOM 617 N N . HIS A 1 74 ? -7.307 -11.810 4.375 1.00 92.81 74 HIS A N 1
ATOM 618 C CA . HIS A 1 74 ? -7.095 -10.404 4.051 1.00 92.81 74 HIS A CA 1
ATOM 619 C C . HIS A 1 74 ? -5.844 -10.207 3.203 1.00 92.81 74 HIS A C 1
ATOM 621 O O . HIS A 1 74 ? -4.963 -11.057 3.176 1.00 92.81 74 HIS A O 1
ATOM 627 N N . ILE A 1 75 ? -5.804 -9.077 2.505 1.00 95.50 75 ILE A N 1
ATOM 628 C CA . ILE A 1 75 ? -4.598 -8.620 1.821 1.00 95.50 75 ILE A CA 1
ATOM 629 C C . ILE A 1 75 ? -3.860 -7.654 2.740 1.00 95.50 75 ILE A C 1
ATOM 631 O O . ILE A 1 75 ? -4.502 -6.773 3.318 1.00 95.50 75 ILE A O 1
ATOM 635 N N . TYR A 1 76 ? -2.544 -7.783 2.834 1.00 94.69 76 TYR A N 1
ATOM 636 C CA . TYR A 1 76 ? -1.670 -6.816 3.482 1.00 94.69 76 TYR A CA 1
ATOM 637 C C . TYR A 1 76 ? -0.771 -6.153 2.430 1.00 94.69 76 TYR A C 1
ATOM 639 O O . TYR A 1 76 ? -0.145 -6.832 1.627 1.00 94.69 76 TYR A O 1
ATOM 647 N N . ILE A 1 77 ? -0.767 -4.821 2.374 1.00 94.12 77 ILE A N 1
ATOM 648 C CA . ILE A 1 77 ? 0.147 -4.056 1.519 1.00 94.12 77 ILE A CA 1
ATOM 649 C C . ILE A 1 77 ? 1.351 -3.695 2.379 1.00 94.12 77 ILE A C 1
ATOM 651 O O . ILE A 1 77 ? 1.217 -2.848 3.266 1.00 94.12 77 ILE A O 1
ATOM 655 N N . ASP A 1 78 ? 2.493 -4.318 2.099 1.00 90.38 78 ASP A N 1
ATOM 656 C CA . ASP A 1 78 ? 3.722 -4.082 2.857 1.00 90.38 78 ASP A CA 1
ATOM 657 C C . ASP A 1 78 ? 4.430 -2.811 2.374 1.00 90.38 78 ASP A C 1
ATOM 659 O O . ASP A 1 78 ? 4.709 -1.892 3.142 1.00 90.38 78 ASP A O 1
ATOM 663 N N . LEU A 1 79 ? 4.595 -2.685 1.054 1.00 89.25 79 LEU A N 1
ATOM 664 C CA . LEU A 1 79 ? 5.213 -1.514 0.443 1.00 89.25 79 LEU A CA 1
ATOM 665 C C . LEU A 1 79 ? 4.517 -1.135 -0.857 1.00 89.25 79 LEU A C 1
ATOM 667 O O . LEU A 1 79 ? 4.191 -1.980 -1.685 1.00 89.25 79 LEU A O 1
ATOM 671 N N . ILE A 1 80 ? 4.328 0.165 -1.070 1.00 90.88 80 ILE A N 1
ATOM 672 C CA . ILE A 1 80 ? 3.867 0.717 -2.341 1.00 90.88 80 ILE A CA 1
ATOM 673 C C . ILE A 1 80 ? 4.634 1.993 -2.653 1.00 90.88 80 ILE A C 1
ATOM 675 O O . ILE A 1 80 ? 4.644 2.954 -1.882 1.00 90.88 80 ILE A O 1
ATOM 679 N N . CYS A 1 81 ? 5.249 2.013 -3.829 1.00 89.00 81 CYS A N 1
ATOM 680 C CA . CYS A 1 81 ? 6.019 3.143 -4.310 1.00 89.00 81 CYS A CA 1
ATOM 681 C C . CYS A 1 81 ? 5.617 3.483 -5.736 1.00 89.00 81 CYS A C 1
ATOM 683 O O . CYS A 1 81 ? 5.439 2.611 -6.585 1.00 89.00 81 CYS A O 1
ATOM 685 N N . ASN A 1 82 ? 5.487 4.774 -6.027 1.00 87.81 82 ASN A N 1
ATOM 686 C CA . ASN A 1 82 ? 5.220 5.230 -7.380 1.00 87.81 82 ASN A CA 1
ATOM 687 C C . ASN A 1 82 ? 5.817 6.614 -7.614 1.00 87.81 82 ASN A C 1
ATOM 689 O O . ASN A 1 82 ? 5.497 7.580 -6.918 1.00 87.81 82 ASN A O 1
ATOM 693 N N . THR A 1 83 ? 6.623 6.719 -8.661 1.00 85.81 83 THR A N 1
ATOM 694 C CA . THR A 1 83 ? 7.201 7.982 -9.110 1.00 85.81 83 THR A CA 1
ATOM 695 C C . THR A 1 83 ? 6.121 8.932 -9.619 1.00 85.81 83 THR A C 1
ATOM 697 O O . THR A 1 83 ? 5.121 8.543 -10.232 1.00 85.81 83 THR A O 1
ATOM 700 N N . LYS A 1 84 ? 6.315 10.221 -9.347 1.00 81.38 84 LYS A N 1
ATOM 701 C CA . LYS A 1 84 ? 5.418 11.278 -9.807 1.00 81.38 84 LYS A CA 1
ATOM 702 C C . LYS A 1 84 ? 5.764 11.604 -11.251 1.00 81.38 84 LYS A C 1
ATOM 704 O O . LYS A 1 84 ? 6.929 11.787 -11.594 1.00 81.38 84 LYS A O 1
ATOM 709 N N . PHE A 1 85 ? 4.747 11.722 -12.094 1.00 80.88 85 PHE A N 1
ATOM 710 C CA . PHE A 1 85 ? 4.940 12.327 -13.403 1.00 80.88 85 PHE A CA 1
ATOM 711 C C . PHE A 1 85 ? 5.188 13.825 -13.250 1.00 80.88 85 PHE A C 1
ATOM 713 O O . PHE A 1 85 ? 4.570 14.478 -12.408 1.00 80.88 85 PHE A O 1
ATOM 720 N N . HIS A 1 86 ? 6.014 14.384 -14.133 1.00 77.81 86 HIS A N 1
ATOM 721 C CA . HIS A 1 86 ? 6.015 15.826 -14.343 1.00 77.81 86 HIS A CA 1
ATOM 722 C C . HIS A 1 86 ? 4.609 16.286 -14.739 1.00 77.81 86 HIS A C 1
ATOM 724 O O . HIS A 1 86 ? 3.955 15.649 -15.575 1.00 77.81 86 HIS A O 1
ATOM 730 N N . ALA A 1 87 ? 4.159 17.395 -14.146 1.00 74.50 87 ALA A N 1
ATOM 731 C CA . ALA A 1 87 ? 2.835 17.960 -14.402 1.00 74.50 87 ALA A CA 1
ATOM 732 C C . ALA A 1 87 ? 2.618 18.237 -15.900 1.00 74.50 87 ALA A C 1
ATOM 734 O O . ALA A 1 87 ? 1.546 17.973 -16.442 1.00 74.50 87 ALA A O 1
ATOM 735 N N . MET A 1 88 ? 3.670 18.679 -16.594 1.00 77.88 88 MET A N 1
ATOM 736 C CA . MET A 1 88 ? 3.628 18.939 -18.026 1.00 77.88 88 MET A CA 1
ATOM 737 C C . MET A 1 88 ? 3.634 17.637 -18.847 1.00 77.88 88 MET A C 1
ATOM 739 O O . MET A 1 88 ? 4.394 16.691 -18.599 1.00 77.88 88 MET A O 1
ATOM 743 N N . LYS A 1 89 ? 2.771 17.582 -19.867 1.00 78.94 89 LYS A N 1
ATOM 744 C CA . LYS A 1 89 ? 2.789 16.524 -20.881 1.00 78.94 89 LYS A CA 1
ATOM 745 C C . LYS A 1 89 ? 3.633 16.968 -22.067 1.00 78.94 89 LYS A C 1
ATOM 747 O O . LYS A 1 89 ? 3.360 18.007 -22.656 1.00 78.94 89 LYS A O 1
ATOM 752 N N . SER A 1 90 ? 4.626 16.164 -22.441 1.00 77.62 90 SER A N 1
ATOM 753 C CA . SER A 1 90 ? 5.326 16.362 -23.712 1.00 77.62 90 SER A CA 1
ATOM 754 C C . SER A 1 90 ? 4.364 16.103 -24.875 1.00 77.62 90 SER A C 1
ATOM 756 O O . SER A 1 90 ? 3.434 15.300 -24.745 1.00 77.62 90 SER A O 1
ATOM 758 N N . ARG A 1 91 ? 4.616 16.715 -26.039 1.00 73.81 91 ARG A N 1
ATOM 759 C CA . ARG A 1 91 ? 3.833 16.464 -27.266 1.00 73.81 91 ARG A CA 1
ATOM 760 C C . ARG A 1 91 ? 3.726 14.962 -27.578 1.00 73.81 91 ARG A C 1
ATOM 762 O O . ARG A 1 91 ? 2.639 14.471 -27.862 1.00 73.81 91 ARG A O 1
ATOM 769 N N . SER A 1 92 ? 4.815 14.219 -27.374 1.00 74.12 92 SER A N 1
ATOM 770 C CA . SER A 1 92 ? 4.893 12.763 -27.565 1.00 74.12 92 SER A CA 1
ATOM 771 C C . SER A 1 92 ? 4.102 11.923 -26.552 1.00 74.12 92 SER A C 1
ATOM 773 O O . SER A 1 92 ? 3.807 10.765 -26.827 1.00 74.12 92 SER A O 1
ATOM 775 N N . THR A 1 93 ? 3.741 12.468 -25.384 1.00 74.75 93 THR A N 1
ATOM 776 C CA . THR A 1 93 ? 3.021 11.730 -24.324 1.00 74.75 93 THR A CA 1
ATOM 777 C C . THR A 1 93 ? 1.605 12.245 -24.076 1.00 74.75 93 THR A C 1
ATOM 779 O O . THR A 1 93 ? 0.922 11.738 -23.188 1.00 74.75 93 THR A O 1
ATOM 782 N N . LYS A 1 94 ? 1.136 13.226 -24.860 1.00 76.94 94 LYS A N 1
ATOM 783 C CA . LYS A 1 94 ? -0.169 13.880 -24.676 1.00 76.94 94 LYS A CA 1
ATOM 784 C C . LYS A 1 94 ? -1.343 12.896 -24.752 1.00 76.94 94 LYS A C 1
ATOM 786 O O . LYS A 1 94 ? -2.252 12.991 -23.930 1.00 76.94 94 LYS A O 1
ATOM 791 N N . HIS A 1 95 ? -1.278 11.946 -25.685 1.00 78.56 95 HIS A N 1
ATOM 792 C CA . HIS A 1 95 ? -2.303 10.924 -25.925 1.00 78.56 95 HIS A CA 1
ATOM 793 C C . HIS A 1 95 ? -2.191 9.709 -24.987 1.00 78.56 95 HIS A C 1
ATOM 795 O O . HIS A 1 95 ? -3.097 8.884 -24.934 1.00 78.56 95 HIS A O 1
ATOM 801 N N . LEU A 1 96 ? -1.088 9.571 -24.242 1.00 81.88 96 LEU A N 1
ATOM 802 C CA . LEU A 1 96 ? -0.881 8.422 -23.367 1.00 81.88 96 LEU A CA 1
ATOM 803 C C . LEU A 1 96 ? -1.574 8.634 -22.019 1.00 81.88 96 LEU A C 1
ATOM 805 O O . LEU A 1 96 ? -1.359 9.640 -21.334 1.00 81.88 96 LEU A O 1
ATOM 809 N N . VAL A 1 97 ? -2.350 7.635 -21.602 1.00 84.31 97 VAL A N 1
ATOM 810 C CA . VAL A 1 97 ? -2.865 7.541 -20.234 1.00 84.31 97 VAL A CA 1
ATOM 811 C C . VAL A 1 97 ? -1.682 7.338 -19.287 1.00 84.31 97 VAL A C 1
ATOM 813 O O . VAL A 1 97 ? -0.826 6.486 -19.526 1.00 84.31 97 VAL A O 1
ATOM 816 N N . ARG A 1 98 ? -1.610 8.155 -18.234 1.00 85.50 98 ARG A N 1
ATOM 817 C CA . ARG A 1 98 ? -0.599 8.059 -17.176 1.00 85.50 98 ARG A CA 1
ATOM 818 C C . ARG A 1 98 ? -1.267 7.447 -15.953 1.00 85.50 98 ARG A C 1
ATOM 820 O O . ARG A 1 98 ? -1.988 8.156 -15.256 1.00 85.50 98 ARG A O 1
ATOM 827 N N . LEU A 1 99 ? -1.058 6.151 -15.739 1.00 86.44 99 LEU A N 1
ATOM 828 C CA . LEU A 1 99 ? -1.493 5.501 -14.506 1.00 86.44 99 LEU A CA 1
ATOM 829 C C . LEU A 1 99 ? -0.608 5.962 -13.341 1.00 86.44 99 LEU A C 1
ATOM 831 O O . LEU A 1 99 ? 0.498 6.459 -13.548 1.00 86.44 99 LEU A O 1
ATOM 835 N N . GLY A 1 100 ? -1.081 5.830 -12.110 1.00 86.12 100 GLY A N 1
ATOM 836 C CA . GLY A 1 100 ? -0.321 6.190 -10.915 1.00 86.12 100 GLY A CA 1
ATOM 837 C C . GLY A 1 100 ? -0.598 5.268 -9.735 1.00 86.12 100 GLY A C 1
ATOM 838 O O . GLY A 1 100 ? -1.190 4.203 -9.881 1.00 86.12 100 GLY A O 1
ATOM 839 N N . GLY A 1 101 ? -0.205 5.706 -8.534 1.00 85.62 101 GLY A N 1
ATOM 840 C CA . GLY A 1 101 ? -0.408 4.933 -7.298 1.00 85.62 101 GLY A CA 1
ATOM 841 C C . GLY A 1 101 ? -1.869 4.532 -7.054 1.00 85.62 101 GLY A C 1
ATOM 842 O O . GLY A 1 101 ? -2.131 3.431 -6.581 1.00 85.62 101 GLY A O 1
ATOM 843 N N . LYS A 1 102 ? -2.826 5.366 -7.486 1.00 89.75 102 LYS A N 1
ATOM 844 C CA . LYS A 1 102 ? -4.263 5.050 -7.452 1.00 89.75 102 LYS A CA 1
ATOM 845 C C . LYS A 1 102 ? -4.584 3.765 -8.218 1.00 89.75 102 LYS A C 1
ATOM 847 O O . LYS A 1 102 ? -5.367 2.951 -7.745 1.00 89.75 102 LYS A O 1
ATOM 852 N N . ASP A 1 103 ? -4.005 3.597 -9.399 1.00 92.94 103 ASP A N 1
ATOM 853 C CA . ASP A 1 103 ? -4.296 2.460 -10.270 1.00 92.94 103 ASP A CA 1
ATOM 854 C C . ASP A 1 103 ? -3.675 1.171 -9.730 1.00 92.94 103 ASP A C 1
ATOM 856 O O . ASP A 1 103 ? -4.288 0.112 -9.837 1.00 92.94 103 ASP A O 1
ATOM 860 N N . ILE A 1 104 ? -2.518 1.269 -9.064 1.00 93.56 104 ILE A N 1
ATOM 861 C CA . ILE A 1 104 ? -1.935 0.154 -8.305 1.00 93.56 104 ILE A CA 1
ATOM 862 C C . ILE A 1 104 ? -2.882 -0.249 -7.164 1.00 93.56 104 ILE A C 1
ATOM 864 O O . ILE A 1 104 ? -3.229 -1.419 -7.049 1.00 93.56 104 ILE A O 1
ATOM 868 N N . ILE A 1 105 ? -3.379 0.710 -6.373 1.00 93.62 105 ILE A N 1
ATOM 869 C CA . ILE A 1 105 ? -4.334 0.434 -5.282 1.00 93.62 105 ILE A CA 1
ATOM 870 C C . ILE A 1 105 ? -5.617 -0.213 -5.812 1.00 93.62 105 ILE A C 1
ATOM 872 O O . ILE A 1 105 ? -6.082 -1.199 -5.244 1.00 93.62 105 ILE A O 1
ATOM 876 N N . ASN A 1 106 ? -6.167 0.288 -6.918 1.00 93.69 106 ASN A N 1
ATOM 877 C CA . ASN A 1 106 ? -7.348 -0.304 -7.546 1.00 93.69 106 ASN A CA 1
ATOM 878 C C . ASN A 1 106 ? -7.078 -1.741 -8.026 1.00 93.69 106 ASN A C 1
ATOM 880 O O . ASN A 1 106 ? -7.934 -2.611 -7.874 1.00 93.69 106 ASN A O 1
ATOM 884 N N . ALA A 1 107 ? -5.888 -2.011 -8.574 1.00 95.25 107 ALA A N 1
ATOM 885 C CA . ALA A 1 107 ? -5.489 -3.359 -8.968 1.00 95.25 107 ALA A CA 1
ATOM 886 C C . ALA A 1 107 ? -5.377 -4.299 -7.753 1.00 95.25 107 ALA A C 1
ATOM 888 O O . ALA A 1 107 ? -5.809 -5.451 -7.834 1.00 95.25 107 ALA A O 1
ATOM 889 N N . ILE A 1 108 ? -4.869 -3.808 -6.617 1.00 95.81 108 ILE A N 1
ATOM 890 C CA . ILE A 1 108 ? -4.829 -4.549 -5.346 1.00 95.81 108 ILE A CA 1
ATOM 891 C C . ILE A 1 108 ? -6.248 -4.835 -4.847 1.00 95.81 108 ILE A C 1
ATOM 893 O O . ILE A 1 108 ? -6.555 -5.965 -4.460 1.00 95.81 108 ILE A O 1
ATOM 897 N N . HIS A 1 109 ? -7.147 -3.847 -4.906 1.00 94.19 109 HIS A N 1
ATOM 898 C CA . HIS A 1 109 ? -8.556 -4.043 -4.564 1.00 94.19 109 HIS A CA 1
ATOM 899 C C . HIS A 1 109 ? -9.178 -5.149 -5.422 1.00 94.19 109 HIS A C 1
ATOM 901 O O . HIS A 1 109 ? -9.763 -6.076 -4.863 1.00 94.19 109 HIS A O 1
ATOM 907 N N . GLY A 1 110 ? -8.961 -5.119 -6.740 1.00 94.00 110 GLY A N 1
ATOM 908 C CA . GLY A 1 110 ? -9.428 -6.159 -7.659 1.00 94.00 110 GLY A CA 1
ATOM 909 C C . GLY A 1 110 ? -8.797 -7.537 -7.415 1.00 94.00 110 GLY A C 1
ATOM 910 O O . GLY A 1 110 ? -9.465 -8.560 -7.571 1.00 94.00 110 GLY A O 1
ATOM 911 N N . LEU A 1 111 ? -7.530 -7.613 -6.987 1.00 94.50 111 LEU A N 1
ATOM 912 C CA . LEU A 1 111 ? -6.927 -8.875 -6.543 1.00 94.50 111 LEU A CA 1
ATOM 913 C C . LEU A 1 111 ? -7.663 -9.433 -5.318 1.00 94.50 111 LEU A C 1
ATOM 915 O O . LEU A 1 111 ? -8.025 -10.607 -5.315 1.00 94.50 111 LEU A O 1
ATOM 919 N N . GLY A 1 112 ? -7.943 -8.610 -4.308 1.00 92.75 112 GLY A N 1
ATOM 920 C CA . GLY A 1 112 ? -8.629 -9.094 -3.108 1.00 92.75 112 GLY A CA 1
ATOM 921 C C . GLY A 1 112 ? -10.088 -9.470 -3.335 1.00 92.75 112 GLY A C 1
ATOM 922 O O . GLY A 1 112 ? -10.555 -10.402 -2.685 1.00 92.75 112 GLY A O 1
ATOM 923 N N . GLU A 1 113 ? -10.784 -8.860 -4.298 1.00 92.12 113 GLU A N 1
ATOM 924 C CA . GLU A 1 113 ? -12.100 -9.349 -4.736 1.00 92.12 113 GLU A CA 1
ATOM 925 C C . GLU A 1 113 ? -11.997 -10.760 -5.331 1.00 92.12 113 GLU A C 1
ATOM 927 O O . GLU A 1 113 ? -12.736 -11.657 -4.917 1.00 92.12 113 GLU A O 1
ATOM 932 N N . ARG A 1 114 ? -11.021 -10.996 -6.223 1.00 91.94 114 ARG A N 1
ATOM 933 C CA . ARG A 1 114 ? -10.763 -12.325 -6.814 1.00 91.94 114 ARG A CA 1
ATOM 934 C C . ARG A 1 114 ? -10.400 -13.372 -5.758 1.00 91.94 114 ARG A C 1
ATOM 936 O O . ARG A 1 114 ? -10.893 -14.495 -5.816 1.00 91.94 114 ARG A O 1
ATOM 943 N N . LEU A 1 115 ? -9.599 -12.994 -4.761 1.00 91.50 115 LEU A N 1
ATOM 944 C CA . LEU A 1 115 ? -9.186 -13.864 -3.651 1.00 91.50 115 LEU A CA 1
ATOM 945 C C . LEU A 1 115 ? -10.217 -13.947 -2.509 1.00 91.50 115 LEU A C 1
ATOM 947 O O . LEU A 1 115 ? -9.967 -14.604 -1.491 1.00 91.50 115 LEU A O 1
ATOM 951 N N . LYS A 1 116 ? -11.374 -13.283 -2.648 1.00 91.06 116 LYS A N 1
ATOM 952 C CA . LYS A 1 116 ? -12.437 -13.201 -1.630 1.00 91.06 116 LYS A CA 1
ATOM 953 C C . LYS A 1 116 ? -11.912 -12.748 -0.257 1.00 91.06 116 LYS A C 1
ATOM 955 O O . LYS A 1 116 ? -12.334 -13.256 0.787 1.00 91.06 116 LYS A O 1
ATOM 960 N N . ALA A 1 117 ? -10.970 -11.807 -0.252 1.00 90.81 117 ALA A N 1
ATOM 961 C CA . ALA A 1 117 ? -10.441 -11.188 0.955 1.00 90.81 117 ALA A CA 1
ATOM 962 C C . ALA A 1 117 ? -11.534 -10.385 1.680 1.00 90.81 117 ALA A C 1
ATOM 964 O O . ALA A 1 117 ? -12.409 -9.773 1.069 1.00 90.81 117 ALA A O 1
ATOM 965 N N . ARG A 1 118 ? -11.499 -10.364 3.016 1.00 89.62 118 ARG A N 1
ATOM 966 C CA . ARG A 1 118 ? -12.476 -9.616 3.828 1.00 89.62 118 ARG A CA 1
ATOM 967 C C . ARG A 1 118 ? -12.189 -8.117 3.837 1.00 89.62 118 ARG A C 1
ATOM 969 O O . ARG A 1 118 ? -13.114 -7.317 3.980 1.00 89.62 118 ARG A O 1
ATOM 976 N N . TYR A 1 119 ? -10.916 -7.754 3.757 1.00 90.94 119 TYR A N 1
ATOM 977 C CA . TYR A 1 119 ? -10.419 -6.385 3.752 1.00 90.94 119 TYR A CA 1
ATOM 978 C C . TYR A 1 119 ? -8.998 -6.349 3.177 1.00 90.94 119 TYR A C 1
ATOM 980 O O . TYR A 1 119 ? -8.351 -7.389 3.036 1.00 90.94 119 TYR A O 1
ATOM 988 N N . VAL A 1 120 ? -8.534 -5.142 2.873 1.00 94.00 120 VAL A N 1
ATOM 989 C CA . VAL A 1 120 ? -7.133 -4.822 2.584 1.00 94.00 120 VAL A CA 1
ATOM 990 C C . VAL A 1 120 ? -6.593 -4.005 3.753 1.00 94.00 120 VAL A C 1
ATOM 992 O O . VAL A 1 120 ? -7.278 -3.093 4.215 1.00 94.00 120 VAL A O 1
ATOM 995 N N . LYS A 1 121 ? -5.411 -4.342 4.258 1.00 92.75 121 LYS A N 1
ATOM 996 C CA . LYS A 1 121 ? -4.735 -3.697 5.388 1.00 92.75 121 LYS A CA 1
ATOM 997 C C . LYS A 1 121 ? -3.395 -3.127 4.933 1.00 92.75 121 LYS A C 1
ATOM 999 O O . LYS A 1 121 ? -2.767 -3.685 4.044 1.00 92.75 121 LYS A O 1
ATOM 1004 N N . LEU A 1 122 ? -2.981 -2.022 5.538 1.00 91.00 122 LEU A N 1
ATOM 1005 C CA . LEU A 1 122 ? -1.658 -1.420 5.371 1.00 91.00 122 LEU A CA 1
ATOM 1006 C C . LEU A 1 122 ? -1.284 -0.633 6.625 1.00 91.00 122 LEU A C 1
ATOM 1008 O O . LEU A 1 122 ? -2.176 -0.274 7.397 1.00 91.00 122 LEU A O 1
ATOM 1012 N N . ASN A 1 123 ? -0.007 -0.298 6.784 1.00 85.06 123 ASN A N 1
ATOM 1013 C CA . ASN A 1 123 ? 0.451 0.661 7.788 1.00 85.06 123 ASN A CA 1
ATOM 1014 C C . ASN A 1 123 ? 0.824 1.983 7.099 1.00 85.06 123 ASN A C 1
ATOM 1016 O O . ASN A 1 123 ? 1.721 2.040 6.264 1.00 85.06 123 ASN A O 1
ATOM 1020 N N . ALA A 1 124 ? 0.093 3.057 7.403 1.00 80.75 124 ALA A N 1
ATOM 1021 C CA . ALA A 1 124 ? 0.279 4.359 6.772 1.00 80.75 124 ALA A CA 1
ATOM 1022 C C . ALA A 1 124 ? 1.170 5.265 7.624 1.00 80.75 124 ALA A C 1
ATOM 1024 O O . ALA A 1 124 ? 0.814 5.599 8.755 1.00 80.75 124 ALA A O 1
ATOM 1025 N N . ILE A 1 125 ? 2.280 5.743 7.062 1.00 77.06 125 ILE A N 1
ATOM 1026 C CA . ILE A 1 125 ? 3.051 6.835 7.671 1.00 77.06 125 ILE A CA 1
ATOM 1027 C C . ILE A 1 125 ? 2.266 8.155 7.620 1.00 77.06 125 ILE A C 1
ATOM 1029 O O . ILE A 1 125 ? 1.403 8.353 6.761 1.00 77.06 125 ILE A O 1
ATOM 1033 N N . GLN A 1 126 ? 2.610 9.080 8.515 1.00 69.38 126 GLN A N 1
ATOM 1034 C CA . GLN A 1 126 ? 2.018 10.416 8.685 1.00 69.38 126 GLN A CA 1
ATOM 1035 C C . GLN A 1 126 ? 1.641 11.117 7.370 1.00 69.38 126 GLN A C 1
ATOM 1037 O O . GLN A 1 126 ? 0.496 11.539 7.193 1.00 69.38 126 GLN A O 1
ATOM 1042 N N . ASP A 1 127 ? 2.566 11.162 6.414 1.00 71.06 127 ASP A N 1
ATOM 1043 C CA . ASP A 1 127 ? 2.402 11.882 5.145 1.00 71.06 127 ASP A CA 1
ATOM 1044 C C . ASP A 1 127 ? 1.335 11.305 4.205 1.00 71.06 127 ASP A C 1
ATOM 1046 O O . ASP A 1 127 ? 0.870 12.000 3.303 1.00 71.06 127 ASP A O 1
ATOM 1050 N N . VAL A 1 128 ? 0.974 10.028 4.358 1.00 76.00 128 VAL A N 1
ATOM 1051 C CA . VAL A 1 128 ? 0.123 9.302 3.396 1.00 76.00 128 VAL A CA 1
ATOM 1052 C C . VAL A 1 128 ? -1.218 8.863 3.985 1.00 76.00 128 VAL A C 1
ATOM 1054 O O . VAL A 1 128 ? -2.057 8.329 3.261 1.00 76.00 128 VAL A O 1
ATOM 1057 N N . ILE A 1 129 ? -1.474 9.138 5.268 1.00 79.12 129 ILE A N 1
ATOM 1058 C CA . ILE A 1 129 ? -2.758 8.837 5.927 1.00 79.12 129 ILE A CA 1
ATOM 1059 C C . ILE A 1 129 ? -3.928 9.487 5.174 1.00 79.12 129 ILE A C 1
ATOM 1061 O O . ILE A 1 129 ? -4.919 8.822 4.866 1.00 79.12 129 ILE A O 1
ATOM 1065 N N . SER A 1 130 ? -3.811 10.778 4.846 1.00 77.88 130 SER A N 1
ATOM 1066 C CA . SER A 1 130 ? -4.846 11.533 4.124 1.00 77.88 130 SER A CA 1
ATOM 1067 C C . SER A 1 130 ? -5.089 10.965 2.721 1.00 77.88 130 SER A C 1
ATOM 1069 O O . SER A 1 130 ? -6.238 10.819 2.296 1.00 77.88 130 SER A O 1
ATOM 1071 N N . TYR A 1 131 ? -4.017 10.551 2.039 1.00 83.06 131 TYR A N 1
ATOM 1072 C CA . TYR A 1 131 ? -4.082 9.890 0.739 1.00 83.06 131 TYR A CA 1
ATOM 1073 C C . TYR A 1 131 ? -4.898 8.592 0.809 1.00 83.06 131 TYR A C 1
ATOM 1075 O O . TYR A 1 131 ? -5.875 8.450 0.077 1.00 83.06 131 TYR A O 1
ATOM 1083 N N . TYR A 1 132 ? -4.580 7.675 1.727 1.00 84.88 132 TYR A N 1
ATOM 1084 C CA . TYR A 1 132 ? -5.327 6.417 1.855 1.00 84.88 132 TYR A CA 1
ATOM 1085 C C . TYR A 1 132 ? -6.765 6.616 2.339 1.00 84.88 132 TYR A C 1
ATOM 1087 O O . TYR A 1 132 ? -7.669 5.912 1.882 1.00 84.88 132 TYR A O 1
ATOM 1095 N N . HIS A 1 133 ? -7.010 7.603 3.203 1.00 83.19 133 HIS A N 1
ATOM 1096 C CA . HIS A 1 133 ? -8.365 7.951 3.625 1.00 83.19 133 HIS A CA 1
ATOM 1097 C C . HIS A 1 133 ? -9.250 8.359 2.437 1.00 83.19 133 HIS A C 1
ATOM 1099 O O . HIS A 1 133 ? -10.394 7.914 2.339 1.00 83.19 133 HIS A O 1
ATOM 1105 N N . HIS A 1 134 ? -8.711 9.127 1.481 1.00 81.81 134 HIS A N 1
ATOM 1106 C CA . HIS A 1 134 ? -9.421 9.477 0.245 1.00 81.81 134 HIS A CA 1
ATOM 1107 C C . HIS A 1 134 ? -9.813 8.239 -0.589 1.00 81.81 134 HIS A C 1
ATOM 1109 O O . HIS A 1 134 ? -10.865 8.231 -1.225 1.00 81.81 134 HIS A O 1
ATOM 1115 N N . PHE A 1 135 ? -9.022 7.162 -0.532 1.00 83.25 135 PHE A N 1
ATOM 1116 C CA . PHE A 1 135 ? -9.331 5.871 -1.170 1.00 83.25 135 PHE A CA 1
ATOM 1117 C C . PHE A 1 135 ? -10.255 4.962 -0.345 1.00 83.25 135 PHE A C 1
ATOM 1119 O O . PHE A 1 135 ? -10.472 3.805 -0.703 1.00 83.25 135 PHE A O 1
ATOM 1126 N N . GLY A 1 136 ? -10.837 5.469 0.744 1.00 83.19 136 GLY A N 1
ATOM 1127 C CA . GLY A 1 136 ? -11.809 4.742 1.559 1.00 83.19 136 GLY A CA 1
ATOM 1128 C C . GLY A 1 136 ? -11.192 3.830 2.618 1.00 83.19 136 GLY A C 1
ATOM 1129 O O . GLY A 1 136 ? -11.912 3.025 3.214 1.00 83.19 136 GLY A O 1
ATOM 1130 N N . TYR A 1 137 ? -9.887 3.945 2.878 1.00 84.69 137 TYR A N 1
ATOM 1131 C CA . TYR A 1 137 ? -9.279 3.301 4.035 1.00 84.69 137 TYR A CA 1
ATOM 1132 C C . TYR A 1 137 ? -9.698 4.014 5.321 1.00 84.69 137 TYR A C 1
ATOM 1134 O O . TYR A 1 137 ? -9.833 5.235 5.386 1.00 84.69 137 TYR A O 1
ATOM 1142 N N . THR A 1 138 ? -9.882 3.238 6.380 1.00 82.19 138 THR A N 1
ATOM 1143 C CA . THR A 1 138 ? -10.217 3.744 7.713 1.00 82.19 138 THR A CA 1
ATOM 1144 C C . THR A 1 138 ? -9.324 3.083 8.748 1.00 82.19 138 THR A C 1
ATOM 1146 O O . THR A 1 138 ? -8.877 1.967 8.523 1.00 82.19 138 THR A O 1
ATOM 1149 N N . PHE A 1 139 ? -9.080 3.723 9.888 1.00 80.69 139 PHE A N 1
ATOM 1150 C CA . PHE A 1 139 ? -8.301 3.100 10.963 1.00 80.69 139 PHE A CA 1
ATOM 1151 C C . PHE A 1 139 ? -8.915 1.760 11.414 1.00 80.69 139 PHE A C 1
ATOM 1153 O O . PHE A 1 139 ? -10.144 1.611 11.436 1.00 80.69 139 PHE A O 1
ATOM 1160 N N . GLU A 1 140 ? -8.056 0.787 11.741 1.00 70.38 140 GLU A N 1
ATOM 1161 C CA . GLU A 1 140 ? -8.422 -0.613 12.018 1.00 70.38 140 GLU A CA 1
ATOM 1162 C C . GLU A 1 140 ? -9.366 -0.763 13.214 1.00 70.38 140 GLU A C 1
ATOM 1164 O O . GLU A 1 140 ? -10.284 -1.586 13.177 1.00 70.38 140 GLU A O 1
ATOM 1169 N N . ASN A 1 141 ? -9.195 0.098 14.218 1.00 64.50 141 ASN A N 1
ATOM 1170 C CA . ASN A 1 141 ? -10.098 0.278 15.348 1.00 64.50 141 ASN A CA 1
ATOM 1171 C C . ASN A 1 141 ? -11.007 1.481 15.097 1.00 64.50 141 ASN A C 1
ATOM 1173 O O . ASN A 1 141 ? -10.749 2.571 15.602 1.00 64.50 141 ASN A O 1
ATOM 1177 N N . PRO A 1 142 ? -12.087 1.354 14.314 1.00 53.53 142 PRO A N 1
ATOM 1178 C CA . PRO A 1 142 ? -13.081 2.396 14.282 1.00 53.53 142 PRO A CA 1
ATOM 1179 C C . PRO A 1 142 ? -13.782 2.385 15.633 1.00 53.53 142 PRO A C 1
ATOM 1181 O O . PRO A 1 142 ? -14.560 1.477 15.917 1.00 53.53 142 PRO A O 1
ATOM 1184 N N . ASP A 1 143 ? -13.499 3.393 16.448 1.00 46.19 143 ASP A N 1
ATOM 1185 C CA . ASP A 1 143 ? -14.287 3.719 17.626 1.00 46.19 143 ASP A CA 1
ATOM 1186 C C . ASP A 1 143 ? -15.774 3.583 17.237 1.00 46.19 143 ASP A C 1
ATOM 1188 O O . ASP A 1 143 ? -16.255 4.245 16.310 1.00 46.19 143 ASP A O 1
ATOM 1192 N N . LEU A 1 144 ? -16.480 2.611 17.831 1.00 45.88 144 LEU A N 1
ATOM 1193 C CA . LEU A 1 144 ? -17.800 2.119 17.386 1.00 45.88 144 LEU A CA 1
ATOM 1194 C C . LEU A 1 144 ? -18.918 3.171 17.548 1.00 45.88 144 LEU A C 1
ATOM 1196 O O . LEU A 1 144 ? -20.106 2.872 17.397 1.00 45.88 144 LEU A O 1
ATOM 1200 N N . ARG A 1 145 ? -18.554 4.413 17.877 1.00 41.81 145 ARG A N 1
ATOM 1201 C CA . ARG A 1 145 ? -19.441 5.506 18.251 1.00 41.81 145 ARG A CA 1
ATOM 1202 C C . ARG A 1 145 ? -19.057 6.788 17.487 1.00 41.81 145 ARG A C 1
ATOM 1204 O O . ARG A 1 145 ? -18.146 7.507 17.863 1.00 41.81 145 ARG A O 1
ATOM 1211 N N . TYR A 1 146 ? -19.876 7.116 16.484 1.00 44.12 146 TYR A N 1
ATOM 1212 C CA . TYR A 1 146 ? -20.153 8.472 15.972 1.00 44.12 146 TYR A CA 1
ATOM 1213 C C . TYR A 1 146 ? -19.213 9.184 14.967 1.00 44.12 146 TYR A C 1
ATOM 1215 O O . TYR A 1 146 ? -18.016 8.950 14.861 1.00 44.12 146 TYR A O 1
ATOM 1223 N N . ASN A 1 147 ? -19.866 10.102 14.232 1.00 44.81 147 ASN A N 1
ATOM 1224 C CA . ASN A 1 147 ? -19.500 10.974 13.098 1.00 44.81 147 ASN A CA 1
ATOM 1225 C C . ASN A 1 147 ? -18.168 11.758 13.147 1.00 44.81 147 ASN A C 1
ATOM 1227 O O . ASN A 1 147 ? -17.922 12.578 12.270 1.00 44.81 147 ASN A O 1
ATOM 1231 N N . SER A 1 148 ? -17.295 11.548 14.129 1.00 50.19 148 SER A N 1
ATOM 1232 C CA . SER A 1 148 ? -16.036 12.296 14.272 1.00 50.19 148 SER A CA 1
ATOM 1233 C C . SER A 1 148 ? -14.862 11.725 13.470 1.00 50.19 148 SER A C 1
ATOM 1235 O O . SER A 1 148 ? -13.768 12.280 13.538 1.00 50.19 148 SER A O 1
ATOM 1237 N N . LYS A 1 149 ? -15.065 10.628 12.723 1.00 54.50 149 LYS A N 1
ATOM 1238 C CA . LYS A 1 149 ? -14.011 9.966 11.933 1.00 54.50 149 LYS A CA 1
ATOM 1239 C C . LYS A 1 149 ? -13.319 10.904 10.944 1.00 54.50 149 LYS A C 1
ATOM 1241 O O . LYS A 1 149 ? -12.103 10.839 10.814 1.00 54.50 149 LYS A O 1
ATOM 1246 N N . ASN A 1 150 ? -14.084 11.786 10.306 1.00 62.38 150 ASN A N 1
ATOM 1247 C CA . ASN A 1 150 ? -13.557 12.651 9.257 1.00 62.38 150 ASN A CA 1
ATOM 1248 C C . ASN A 1 150 ? -12.829 13.874 9.824 1.00 62.38 150 ASN A C 1
ATOM 1250 O O . ASN A 1 150 ? -11.830 14.290 9.255 1.00 62.38 150 ASN A O 1
ATOM 1254 N N . LYS A 1 151 ? -13.256 14.398 10.981 1.00 75.25 151 LYS A N 1
ATOM 1255 C CA . LYS A 1 151 ? -12.778 15.696 11.478 1.00 75.25 151 LYS A CA 1
ATOM 1256 C C . LYS A 1 151 ? -11.268 15.718 11.749 1.00 75.25 151 LYS A C 1
ATOM 1258 O O . LYS A 1 151 ? -10.592 16.633 11.308 1.00 75.25 151 LYS A O 1
ATOM 1263 N N . LEU A 1 152 ? -10.726 14.687 12.407 1.00 75.50 152 LEU A N 1
ATOM 1264 C CA . LEU A 1 152 ? -9.285 14.616 12.705 1.00 75.50 152 LEU A CA 1
ATOM 1265 C C . LEU A 1 152 ? -8.429 14.424 11.445 1.00 75.50 152 LEU A C 1
ATOM 1267 O O . LEU A 1 152 ? -7.317 14.933 11.380 1.00 75.50 152 LEU A O 1
ATOM 1271 N N . VAL A 1 153 ? -8.932 13.697 10.442 1.00 77.44 153 VAL A N 1
ATOM 1272 C CA . VAL A 1 153 ? -8.207 13.503 9.176 1.00 77.44 153 VAL A CA 1
ATOM 1273 C C . VAL A 1 153 ? -8.281 14.764 8.310 1.00 77.44 153 VAL A C 1
ATOM 1275 O O . VAL A 1 153 ? -7.299 15.118 7.667 1.00 77.44 153 VAL A O 1
ATOM 1278 N N . GLU A 1 154 ? -9.408 15.476 8.329 1.00 79.75 154 GLU A N 1
ATOM 1279 C CA . GLU A 1 154 ? -9.566 16.783 7.681 1.00 79.75 154 GLU A CA 1
ATOM 1280 C C . GLU A 1 154 ? -8.660 17.846 8.324 1.00 79.75 154 GLU A C 1
ATOM 1282 O O . GLU A 1 154 ? -7.993 18.592 7.609 1.00 79.75 154 GLU A O 1
ATOM 1287 N N . GLU A 1 155 ? -8.589 17.892 9.659 1.00 81.50 155 GLU A N 1
ATOM 1288 C CA . GLU A 1 155 ? -7.647 18.741 10.403 1.00 81.50 155 GLU A CA 1
ATOM 1289 C C . GLU A 1 155 ? -6.195 18.398 10.036 1.00 81.50 155 GLU A C 1
ATOM 1291 O O . GLU A 1 155 ? -5.409 19.298 9.742 1.00 81.50 155 GLU A O 1
ATOM 1296 N N . LEU A 1 156 ? -5.855 17.104 9.963 1.00 81.56 156 LEU A N 1
ATOM 1297 C CA . LEU A 1 156 ? -4.527 16.647 9.548 1.00 81.56 156 LEU A CA 1
ATOM 1298 C C . LEU A 1 156 ? -4.188 17.119 8.129 1.00 81.56 156 LEU A C 1
ATOM 1300 O O . LEU A 1 156 ? -3.095 17.626 7.891 1.00 81.56 156 LEU A O 1
ATOM 1304 N N . GLN A 1 157 ? -5.127 16.981 7.191 1.00 80.00 157 GLN A N 1
ATOM 1305 C CA . GLN A 1 157 ? -4.937 17.391 5.802 1.00 80.00 157 GLN A CA 1
ATOM 1306 C C . GLN A 1 157 ? -4.719 18.908 5.677 1.00 80.00 157 GLN A C 1
ATOM 1308 O O . GLN A 1 157 ? -3.883 19.336 4.880 1.00 80.00 157 GLN A O 1
ATOM 1313 N N . LYS A 1 158 ? -5.428 19.719 6.474 1.00 83.44 158 LYS A N 1
ATOM 1314 C CA . LYS A 1 158 ? -5.216 21.174 6.536 1.00 83.44 158 LYS A CA 1
ATOM 1315 C C . LYS A 1 158 ? -3.832 21.521 7.083 1.00 83.44 158 LYS A C 1
ATOM 1317 O O . LYS A 1 158 ? -3.082 22.224 6.411 1.00 83.44 158 LYS A O 1
ATOM 1322 N N . ALA A 1 159 ? -3.456 20.948 8.227 1.00 80.62 159 ALA A N 1
ATOM 1323 C CA . ALA A 1 159 ? -2.152 21.188 8.848 1.00 80.62 159 ALA A CA 1
ATOM 1324 C C . ALA A 1 159 ? -0.979 20.762 7.941 1.00 80.62 159 ALA A C 1
ATOM 1326 O O . ALA A 1 159 ? 0.049 21.438 7.890 1.00 80.62 159 ALA A O 1
ATOM 1327 N N . GLN A 1 160 ? -1.146 19.676 7.175 1.00 80.06 160 GLN A N 1
ATOM 1328 C CA . GLN A 1 160 ? -0.190 19.244 6.148 1.00 80.06 160 GLN A CA 1
ATOM 1329 C C . GLN A 1 160 ? -0.061 20.258 5.004 1.00 80.06 160 GLN A C 1
ATOM 1331 O O . GLN A 1 160 ? 1.052 20.535 4.558 1.00 80.06 160 GLN A O 1
ATOM 1336 N N . GLY A 1 161 ? -1.179 20.825 4.537 1.00 78.75 161 GLY A N 1
ATOM 1337 C CA . GLY A 1 161 ? -1.179 21.881 3.520 1.00 78.75 161 GLY A CA 1
ATOM 1338 C C . GLY A 1 161 ? -0.464 23.152 3.987 1.00 78.75 161 GLY A C 1
ATOM 1339 O O . GLY A 1 161 ? 0.284 23.754 3.221 1.00 78.75 161 GLY A O 1
ATOM 1340 N N . GLU A 1 162 ? -0.634 23.505 5.260 1.00 86.19 162 GLU A N 1
ATOM 1341 C CA . GLU A 1 162 ? 0.001 24.656 5.917 1.00 86.19 162 GLU A CA 1
ATOM 1342 C C . GLU A 1 162 ? 1.461 24.397 6.340 1.00 86.19 162 GLU A C 1
ATOM 1344 O O . GLU A 1 162 ? 2.143 25.316 6.786 1.00 86.19 162 GLU A O 1
ATOM 1349 N N . LYS A 1 163 ? 1.964 23.160 6.191 1.00 79.94 163 LYS A N 1
ATOM 1350 C CA . LYS A 1 163 ? 3.309 22.719 6.616 1.00 79.94 163 LYS A CA 1
ATOM 1351 C C . LYS A 1 163 ? 3.614 22.985 8.103 1.00 79.94 163 LYS A C 1
ATOM 1353 O O . LYS A 1 163 ? 4.769 23.170 8.482 1.00 79.94 163 LYS A O 1
ATOM 1358 N N . ASN A 1 164 ? 2.593 22.973 8.963 1.00 82.25 164 ASN A N 1
ATOM 1359 C CA . ASN A 1 164 ? 2.739 23.240 10.396 1.00 82.25 164 ASN A CA 1
ATOM 1360 C C . ASN A 1 164 ? 3.057 21.955 11.180 1.00 82.25 164 ASN A C 1
ATOM 1362 O O . ASN A 1 164 ? 2.156 21.292 11.693 1.00 82.25 164 ASN A O 1
ATOM 1366 N N . GLN A 1 165 ? 4.341 21.608 11.304 1.00 76.50 165 GLN A N 1
ATOM 1367 C CA . GLN A 1 165 ? 4.767 20.336 11.903 1.00 76.50 165 GLN A CA 1
ATOM 1368 C C . GLN A 1 165 ? 4.258 20.119 13.340 1.00 76.50 165 GLN A C 1
ATOM 1370 O O . GLN A 1 165 ? 3.820 19.021 13.674 1.00 76.50 165 GLN A O 1
ATOM 1375 N N . SER A 1 166 ? 4.241 21.169 14.168 1.00 76.62 166 SER A N 1
ATOM 1376 C CA . SER A 1 166 ? 3.766 21.088 15.559 1.00 76.62 166 SER A CA 1
ATOM 1377 C C . SER A 1 166 ? 2.290 20.691 15.637 1.00 76.62 166 SER A C 1
ATOM 1379 O O . SER A 1 166 ? 1.899 19.867 16.468 1.00 76.62 166 SER A O 1
ATOM 1381 N N . GLU A 1 167 ? 1.461 21.236 14.745 1.00 80.50 167 GLU A N 1
ATOM 1382 C CA . GLU A 1 167 ? 0.036 20.910 14.704 1.00 80.50 167 GLU A CA 1
ATOM 1383 C C . GLU A 1 167 ? -0.212 19.513 14.123 1.00 80.50 167 GLU A C 1
ATOM 1385 O O . GLU A 1 167 ? -1.033 18.765 14.658 1.00 80.50 167 GLU A O 1
ATOM 1390 N N . ILE A 1 168 ? 0.553 19.111 13.099 1.00 73.81 168 ILE A N 1
ATOM 1391 C CA . ILE A 1 168 ? 0.485 17.750 12.547 1.00 73.81 168 ILE A CA 1
ATOM 1392 C C . ILE A 1 168 ? 0.800 16.726 13.652 1.00 73.81 168 ILE A C 1
ATOM 1394 O O . ILE A 1 168 ? 0.031 15.782 13.850 1.00 73.81 168 ILE A O 1
ATOM 1398 N N . ASP A 1 169 ? 1.858 16.945 14.437 1.00 72.75 169 ASP A N 1
ATOM 1399 C CA . ASP A 1 169 ? 2.251 16.045 15.526 1.00 72.75 169 ASP A CA 1
ATOM 1400 C C . ASP A 1 169 ? 1.183 15.978 16.630 1.00 72.75 169 ASP A C 1
ATOM 1402 O O . ASP A 1 169 ? 0.864 14.895 17.134 1.00 72.75 169 ASP A O 1
ATOM 1406 N N . LYS A 1 170 ? 0.563 17.110 16.989 1.00 80.25 170 LYS A N 1
ATOM 1407 C CA . LYS A 1 170 ? -0.557 17.145 17.949 1.00 80.25 170 LYS A CA 1
ATOM 1408 C C . LYS A 1 170 ? -1.770 16.367 17.445 1.00 80.25 170 LYS A C 1
ATOM 1410 O O . LYS A 1 170 ? -2.363 15.601 18.209 1.00 80.25 170 LYS A O 1
ATOM 1415 N N . ILE A 1 171 ? -2.159 16.555 16.184 1.00 77.81 171 ILE A N 1
ATOM 1416 C CA . ILE A 1 171 ? -3.307 15.863 15.586 1.00 77.81 171 ILE A CA 1
ATOM 1417 C C . ILE A 1 171 ? -3.038 14.361 15.515 1.00 77.81 171 ILE A C 1
ATOM 1419 O O . ILE A 1 171 ? -3.910 13.567 15.870 1.00 77.81 171 ILE A O 1
ATOM 1423 N N . ILE A 1 172 ? -1.824 13.948 15.149 1.00 73.12 172 ILE A N 1
ATOM 1424 C CA . ILE A 1 172 ? -1.473 12.527 15.119 1.00 73.12 172 ILE A CA 1
ATOM 1425 C C . ILE A 1 172 ? -1.490 11.918 16.510 1.00 73.12 172 ILE A C 1
ATOM 1427 O O . ILE A 1 172 ? -2.075 10.850 16.675 1.00 73.12 172 ILE A O 1
ATOM 1431 N N . ARG A 1 173 ? -0.965 12.601 17.532 1.00 72.25 173 ARG A N 1
ATOM 1432 C CA . ARG A 1 173 ? -1.099 12.130 18.921 1.00 72.25 173 ARG A CA 1
ATOM 1433 C C . ARG A 1 173 ? -2.564 11.895 19.289 1.00 72.25 173 ARG A C 1
ATOM 1435 O O . ARG A 1 173 ? -2.887 10.846 19.840 1.00 72.25 173 ARG A O 1
ATOM 1442 N N . LYS A 1 174 ? -3.470 12.810 18.919 1.00 75.81 174 LYS A N 1
ATOM 1443 C CA . LYS A 1 174 ? -4.920 12.630 19.126 1.00 75.81 174 LYS A CA 1
ATOM 1444 C C . LYS A 1 174 ? -5.461 11.407 18.375 1.00 75.81 174 LYS A C 1
ATOM 1446 O O . LYS A 1 174 ? -6.261 10.666 18.939 1.00 75.81 174 LYS A O 1
ATOM 1451 N N . ILE A 1 175 ? -5.035 11.180 17.129 1.00 72.56 175 ILE A N 1
ATOM 1452 C CA . ILE A 1 175 ? -5.418 10.006 16.325 1.00 72.56 175 ILE A CA 1
ATOM 1453 C C . ILE A 1 175 ? -4.933 8.716 16.998 1.00 72.56 175 ILE A C 1
ATOM 1455 O O . ILE A 1 175 ? -5.730 7.801 17.196 1.00 72.56 175 ILE A O 1
ATOM 1459 N N . VAL A 1 176 ? -3.660 8.643 17.389 1.00 68.69 176 VAL A N 1
ATOM 1460 C CA . VAL A 1 176 ? -3.067 7.442 17.990 1.00 68.69 176 VAL A CA 1
ATOM 1461 C C . VAL A 1 176 ? -3.709 7.136 19.341 1.00 68.69 176 VAL A C 1
ATOM 1463 O O . VAL A 1 176 ? -4.173 6.019 19.535 1.00 68.69 176 VAL A O 1
ATOM 1466 N N . VAL A 1 177 ? -3.840 8.117 20.242 1.00 66.69 177 VAL A N 1
ATOM 1467 C CA . VAL A 1 177 ? -4.513 7.920 21.542 1.00 66.69 177 VAL A CA 1
ATOM 1468 C C . VAL A 1 177 ? -5.946 7.416 21.354 1.00 66.69 177 VAL A C 1
ATOM 1470 O O . VAL A 1 177 ? -6.398 6.533 22.080 1.00 66.69 177 VAL A O 1
ATOM 1473 N N . ARG A 1 178 ? -6.665 7.953 20.363 1.00 66.31 178 ARG A N 1
ATOM 1474 C CA . ARG A 1 178 ? -8.078 7.641 20.150 1.00 66.31 178 ARG A CA 1
ATOM 1475 C C . ARG A 1 178 ? -8.319 6.285 19.494 1.00 66.31 178 ARG A C 1
ATOM 1477 O O . ARG A 1 178 ? -9.213 5.557 19.913 1.00 66.31 178 ARG A O 1
ATOM 1484 N N . TYR A 1 179 ? -7.572 5.965 18.443 1.00 62.53 179 TYR A N 1
ATOM 1485 C CA . TYR A 1 179 ? -7.794 4.752 17.650 1.00 62.53 179 TYR A CA 1
ATOM 1486 C C . TYR A 1 179 ? -6.896 3.590 18.089 1.00 62.53 179 TYR A C 1
ATOM 1488 O O . TYR A 1 179 ? -7.209 2.429 17.834 1.00 62.53 179 TYR A O 1
ATOM 1496 N N . TYR A 1 180 ? -5.815 3.872 18.812 1.00 61.53 180 TYR A N 1
ATOM 1497 C CA . TYR A 1 180 ? -4.852 2.881 19.278 1.00 61.53 180 TYR A CA 1
ATOM 1498 C C . TYR A 1 180 ? -4.517 3.103 20.760 1.00 61.53 180 TYR A C 1
ATOM 1500 O O . TYR A 1 180 ? -3.355 3.293 21.106 1.00 61.53 180 TYR A O 1
ATOM 1508 N N . PRO A 1 181 ? -5.501 3.023 21.678 1.00 54.94 181 PRO A N 1
ATOM 1509 C CA . PRO A 1 181 ? -5.263 3.276 23.102 1.00 54.94 181 PRO A CA 1
ATOM 1510 C C . PRO A 1 181 ? -4.220 2.322 23.710 1.00 54.94 181 PRO A C 1
ATOM 1512 O O . PRO A 1 181 ? -3.489 2.698 24.619 1.00 54.94 181 PRO A O 1
ATOM 1515 N N . LYS A 1 182 ? -4.089 1.102 23.162 1.00 50.56 182 LYS A N 1
ATOM 1516 C CA . LYS A 1 182 ? -3.056 0.129 23.563 1.00 50.56 182 LYS A CA 1
ATOM 1517 C C . LYS A 1 182 ? -1.638 0.502 23.111 1.00 50.56 182 LYS A C 1
ATOM 1519 O O . LYS A 1 182 ? -0.685 -0.005 23.689 1.00 50.56 182 LYS A O 1
ATOM 1524 N N . PHE A 1 183 ? -1.491 1.371 22.109 1.00 51.28 183 PHE A N 1
ATOM 1525 C CA . PHE A 1 183 ? -0.186 1.858 21.647 1.00 51.28 183 PHE A CA 1
ATOM 1526 C C . PHE A 1 183 ? 0.519 2.654 22.753 1.00 51.28 183 PHE A C 1
ATOM 1528 O O . PHE A 1 183 ? 1.707 2.470 22.989 1.00 51.28 183 PHE A O 1
ATOM 1535 N N . TYR A 1 184 ? -0.249 3.435 23.519 1.00 43.97 184 TYR A N 1
ATOM 1536 C CA . TYR A 1 184 ? 0.210 4.151 24.707 1.00 43.97 184 TYR A CA 1
ATOM 1537 C C . TYR A 1 184 ? -0.225 3.469 26.021 1.00 43.97 184 TYR A C 1
ATOM 1539 O O . TYR A 1 184 ? -0.585 4.171 26.961 1.00 43.97 184 TYR A O 1
ATOM 1547 N N . ASN A 1 185 ? -0.232 2.133 26.140 1.00 45.53 185 ASN A N 1
ATOM 1548 C CA . ASN A 1 185 ? -0.462 1.525 27.464 1.00 45.53 185 ASN A CA 1
ATOM 1549 C C . ASN A 1 185 ? 0.695 1.869 28.433 1.00 45.53 185 ASN A C 1
ATOM 1551 O O . ASN A 1 185 ? 1.800 2.177 27.984 1.00 45.53 185 ASN A O 1
ATOM 1555 N N . GLU A 1 186 ? 0.458 1.821 29.746 1.00 41.66 186 GLU A N 1
ATOM 1556 C CA . GLU A 1 186 ? 1.463 2.175 30.764 1.00 41.66 186 GLU A CA 1
ATOM 1557 C C . GLU A 1 186 ? 2.775 1.390 30.619 1.00 41.66 186 GLU A C 1
ATOM 1559 O O . GLU A 1 186 ? 3.841 1.977 30.737 1.00 41.66 186 GLU A O 1
ATOM 1564 N N . VAL A 1 187 ? 2.730 0.106 30.251 1.00 47.00 187 VAL A N 1
ATOM 1565 C CA . VAL A 1 187 ? 3.922 -0.733 30.012 1.00 47.00 187 VAL A CA 1
ATOM 1566 C C . VAL A 1 187 ? 4.773 -0.197 28.848 1.00 47.00 187 VAL A C 1
ATOM 1568 O O . VAL A 1 187 ? 5.998 -0.121 28.951 1.00 47.00 187 VAL A O 1
ATOM 1571 N N . ASN A 1 188 ? 4.137 0.250 27.765 1.00 47.03 188 ASN A N 1
ATOM 1572 C CA . ASN A 1 188 ? 4.810 0.859 26.620 1.00 47.03 188 ASN A CA 1
ATOM 1573 C C . ASN A 1 188 ? 5.265 2.290 26.933 1.00 47.03 188 ASN A C 1
ATOM 1575 O O . ASN A 1 188 ? 6.367 2.673 26.562 1.00 47.03 188 ASN A O 1
ATOM 1579 N N . GLN A 1 189 ? 4.481 3.071 27.682 1.00 44.47 189 GLN A N 1
ATOM 1580 C CA . GLN A 1 189 ? 4.889 4.403 28.135 1.00 44.47 189 GLN A CA 1
ATOM 1581 C C . GLN A 1 189 ? 6.091 4.359 29.084 1.00 44.47 189 GLN A C 1
ATOM 1583 O O . GLN A 1 189 ? 6.910 5.269 29.026 1.00 44.47 189 GLN A O 1
ATOM 1588 N N . THR A 1 190 ? 6.232 3.324 29.917 1.00 45.69 190 THR A N 1
ATOM 1589 C CA . THR A 1 190 ? 7.413 3.128 30.774 1.00 45.69 190 THR A CA 1
ATOM 1590 C C . THR A 1 190 ? 8.645 2.734 29.952 1.00 45.69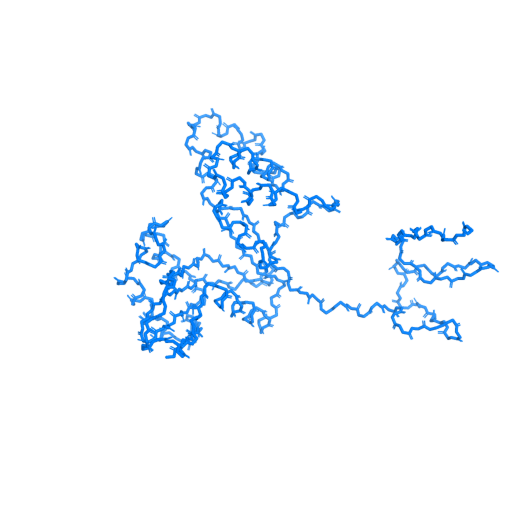 190 THR A C 1
ATOM 1592 O O . THR A 1 190 ? 9.739 3.193 30.273 1.00 45.69 190 THR A O 1
ATOM 1595 N N . LYS A 1 191 ? 8.484 1.986 28.844 1.00 48.28 191 LYS A N 1
ATOM 1596 C CA . LYS A 1 191 ? 9.547 1.797 27.833 1.00 48.28 191 LYS A CA 1
ATOM 1597 C C . LYS A 1 191 ? 9.925 3.122 27.152 1.00 48.28 191 LYS A C 1
ATOM 1599 O O . LYS A 1 191 ? 11.089 3.490 27.150 1.00 48.28 191 LYS A O 1
ATOM 1604 N N . TYR A 1 192 ? 8.946 3.909 26.701 1.00 46.50 192 TYR A N 1
ATOM 1605 C CA . TYR A 1 192 ? 9.157 5.217 26.049 1.00 46.50 192 TYR A CA 1
ATOM 1606 C C . TYR A 1 192 ? 9.499 6.383 26.999 1.00 46.50 192 TYR A C 1
ATOM 1608 O O . TYR A 1 192 ? 9.620 7.525 26.550 1.00 46.50 192 TYR A O 1
ATOM 1616 N N . LYS A 1 193 ? 9.540 6.142 28.314 1.00 45.94 193 LYS A N 1
ATOM 1617 C CA . LYS A 1 193 ? 10.002 7.096 29.337 1.00 45.94 193 LYS A CA 1
ATOM 1618 C C . LYS A 1 193 ? 11.467 6.874 29.706 1.00 45.94 193 LYS A C 1
ATOM 1620 O O . LYS A 1 193 ? 12.062 7.787 30.263 1.00 45.94 193 LYS A O 1
ATOM 1625 N N . LYS A 1 194 ? 12.013 5.678 29.453 1.00 46.94 194 LYS A N 1
ATOM 1626 C CA . LYS A 1 194 ? 13.394 5.317 29.803 1.00 46.94 194 LYS A CA 1
ATOM 1627 C C . LYS A 1 194 ? 14.402 5.595 28.690 1.00 46.94 194 LYS A C 1
ATOM 1629 O O . LYS A 1 194 ? 15.578 5.729 28.996 1.00 46.94 194 LYS A O 1
ATOM 1634 N N . GLU A 1 195 ? 13.951 5.729 27.449 1.00 41.09 195 GLU A N 1
ATOM 1635 C CA . GLU A 1 195 ? 14.804 6.032 26.300 1.00 41.09 195 GLU A CA 1
ATOM 1636 C C . GLU A 1 195 ? 14.242 7.231 25.532 1.00 41.09 195 GLU A C 1
ATOM 1638 O O . GLU A 1 195 ? 13.033 7.477 25.517 1.00 41.09 195 GLU A O 1
ATOM 1643 N N . ASP A 1 196 ? 15.167 8.001 24.975 1.00 44.38 196 ASP A N 1
ATOM 1644 C CA . ASP A 1 196 ? 15.075 9.379 24.506 1.00 44.38 196 ASP A CA 1
ATOM 1645 C C . ASP A 1 196 ? 13.888 9.700 23.566 1.00 44.38 196 ASP A C 1
ATOM 1647 O O . ASP A 1 196 ? 13.186 8.830 23.037 1.00 44.38 196 ASP A O 1
ATOM 1651 N N . SER A 1 197 ? 13.675 10.997 23.326 1.00 49.06 197 SER A N 1
ATOM 1652 C CA . SER A 1 197 ? 12.620 11.567 22.473 1.00 49.06 197 SER A CA 1
ATOM 1653 C C . SER A 1 197 ? 12.513 10.959 21.056 1.00 49.06 197 SER A C 1
ATOM 1655 O O . SER A 1 197 ? 11.434 11.019 20.453 1.00 49.06 197 SER A O 1
ATOM 1657 N N . ASP A 1 198 ? 13.568 10.303 20.566 1.00 46.94 198 ASP A N 1
ATOM 1658 C CA . ASP A 1 198 ? 13.647 9.649 19.256 1.00 46.94 198 ASP A CA 1
ATOM 1659 C C . ASP A 1 198 ? 12.896 8.307 19.165 1.00 46.94 198 ASP A C 1
ATOM 1661 O O . ASP A 1 198 ? 12.299 8.003 18.131 1.00 46.94 198 ASP A O 1
ATOM 1665 N N . THR A 1 199 ? 12.745 7.559 20.257 1.00 42.31 199 THR A N 1
ATOM 1666 C CA . THR A 1 199 ? 12.027 6.264 20.253 1.00 42.31 199 THR A CA 1
ATOM 1667 C C . THR A 1 199 ? 10.519 6.428 19.984 1.00 42.31 199 THR A C 1
ATOM 1669 O O . THR A 1 199 ? 9.841 5.557 19.431 1.00 42.31 199 THR A O 1
ATOM 1672 N N . LYS A 1 200 ? 9.953 7.596 20.331 1.00 46.16 200 LYS A N 1
ATOM 1673 C CA . LYS A 1 200 ? 8.562 7.961 19.991 1.00 46.16 200 LYS A CA 1
ATOM 1674 C C . LYS A 1 200 ? 8.398 8.288 18.507 1.00 46.16 200 LYS A C 1
ATOM 1676 O O . LYS A 1 200 ? 7.325 8.029 17.963 1.00 46.16 200 LYS A O 1
ATOM 1681 N N . ARG A 1 201 ? 9.434 8.834 17.856 1.00 47.81 201 ARG A N 1
ATOM 1682 C CA . ARG A 1 201 ? 9.472 9.007 16.395 1.00 47.81 201 ARG A CA 1
ATOM 1683 C C . ARG A 1 201 ? 9.571 7.658 15.691 1.00 47.81 201 ARG A C 1
ATOM 1685 O O . ARG A 1 201 ? 8.867 7.461 14.708 1.00 47.81 201 ARG A O 1
ATOM 1692 N N . GLU A 1 202 ? 10.351 6.720 16.225 1.00 43.69 202 GLU A N 1
ATOM 1693 C CA . GLU A 1 202 ? 10.440 5.353 15.694 1.00 43.69 202 GLU A CA 1
ATOM 1694 C C . GLU A 1 202 ? 9.115 4.600 15.791 1.00 43.69 202 GLU A C 1
ATOM 1696 O O . GLU A 1 202 ? 8.656 4.032 14.810 1.00 43.69 202 GLU A O 1
ATOM 1701 N N . ALA A 1 203 ? 8.406 4.655 16.919 1.00 44.25 203 ALA A N 1
ATOM 1702 C CA . ALA A 1 203 ? 7.091 4.017 17.010 1.00 44.25 203 ALA A CA 1
ATOM 1703 C C . ALA A 1 203 ? 6.088 4.597 15.978 1.00 44.25 203 ALA A C 1
ATOM 1705 O O . ALA A 1 203 ? 5.202 3.893 15.493 1.00 44.25 203 ALA A O 1
ATOM 1706 N N . MET A 1 204 ? 6.249 5.874 15.607 1.00 51.31 204 MET A N 1
ATOM 1707 C CA . MET A 1 204 ? 5.485 6.537 14.543 1.00 51.31 204 MET A CA 1
ATOM 1708 C C . MET A 1 204 ? 6.001 6.232 13.122 1.00 51.31 204 MET A C 1
ATOM 1710 O O . MET A 1 204 ? 5.257 6.459 12.163 1.00 51.31 204 MET A O 1
ATOM 1714 N N . SER A 1 205 ? 7.221 5.698 12.965 1.00 53.41 205 SER A N 1
ATOM 1715 C CA . SER A 1 205 ? 7.795 5.296 11.672 1.00 53.41 205 SER A CA 1
ATOM 1716 C C . SER A 1 205 ? 7.206 3.977 11.162 1.00 53.41 205 SER A C 1
ATOM 1718 O O . SER A 1 205 ? 6.971 3.850 9.963 1.00 53.41 205 SER A O 1
ATOM 1720 N N . TYR A 1 206 ? 6.837 3.059 12.066 1.00 59.31 206 TYR A N 1
ATOM 1721 C CA . TYR A 1 206 ? 6.162 1.791 11.736 1.00 59.31 206 TYR A CA 1
ATOM 1722 C C . TYR A 1 206 ? 4.760 1.967 11.112 1.00 59.31 206 TYR A C 1
ATOM 1724 O O . TYR A 1 206 ? 4.177 1.009 10.605 1.00 59.31 206 TYR A O 1
ATOM 1732 N N . GLY A 1 207 ? 4.225 3.195 11.101 1.00 72.56 207 GLY A N 1
ATOM 1733 C CA . GLY A 1 207 ? 2.969 3.552 10.447 1.00 72.56 207 GLY A CA 1
ATOM 1734 C C . GLY A 1 207 ? 1.717 3.192 11.254 1.00 72.56 207 GLY A C 1
ATOM 1735 O O . GLY A 1 207 ? 1.707 2.332 12.129 1.00 72.56 207 GLY A O 1
ATOM 1736 N N . ILE A 1 208 ? 0.616 3.883 10.960 1.00 75.75 208 ILE A N 1
ATOM 1737 C CA . ILE A 1 208 ? -0.681 3.667 11.603 1.00 75.75 208 ILE A CA 1
ATOM 1738 C C . ILE A 1 208 ? -1.487 2.667 10.765 1.00 75.75 208 ILE A C 1
ATOM 1740 O O . ILE A 1 208 ? -1.7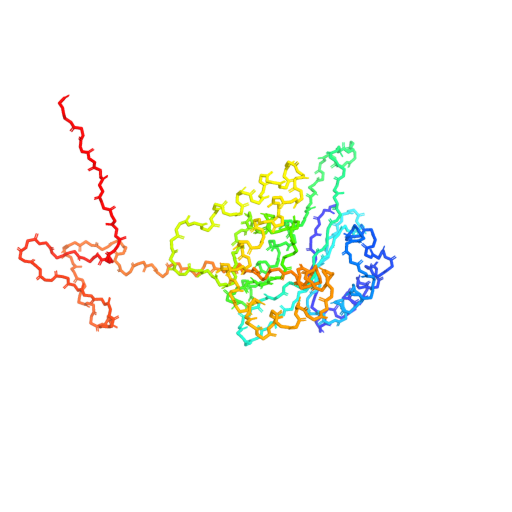41 2.948 9.589 1.00 75.75 208 ILE A O 1
ATOM 1744 N N . PRO A 1 209 ? -1.961 1.545 11.338 1.00 81.25 209 PRO A N 1
ATOM 1745 C CA . PRO A 1 209 ? -2.765 0.583 10.600 1.00 81.25 209 PRO A CA 1
ATOM 1746 C C . PRO A 1 209 ? -4.024 1.219 10.000 1.00 81.25 209 PRO A C 1
ATOM 1748 O O . PRO A 1 209 ? -4.772 1.955 10.654 1.00 81.25 209 PRO A O 1
ATOM 1751 N N . MET A 1 210 ? -4.295 0.929 8.737 1.00 84.56 210 MET A N 1
ATOM 1752 C CA . MET A 1 210 ? -5.503 1.342 8.038 1.00 84.56 210 MET A CA 1
ATOM 1753 C C . MET A 1 210 ? -6.070 0.160 7.262 1.00 84.56 210 MET A C 1
ATOM 1755 O O . MET A 1 210 ? -5.340 -0.634 6.676 1.00 84.56 210 MET A O 1
ATOM 1759 N N . ILE A 1 211 ? -7.396 0.051 7.248 1.00 89.31 211 ILE A N 1
ATOM 1760 C CA . ILE A 1 211 ? -8.134 -1.014 6.581 1.00 89.31 211 ILE A CA 1
ATOM 1761 C C . ILE A 1 211 ? -9.143 -0.452 5.583 1.00 89.31 211 ILE A C 1
ATOM 1763 O O . ILE A 1 211 ? -9.948 0.430 5.896 1.00 89.31 211 ILE A O 1
ATOM 1767 N N . TYR A 1 212 ? -9.144 -1.023 4.388 1.00 90.62 212 TYR A N 1
ATOM 1768 C CA . TYR A 1 212 ? -10.211 -0.904 3.412 1.00 90.62 212 TYR A CA 1
ATOM 1769 C C . TYR A 1 212 ? -11.088 -2.148 3.514 1.00 90.62 212 TYR A C 1
ATOM 1771 O O . TYR A 1 212 ? -10.649 -3.264 3.238 1.00 90.62 212 TYR A O 1
ATOM 1779 N N . LYS A 1 213 ? -12.340 -1.978 3.936 1.00 88.94 213 LYS A N 1
ATOM 1780 C CA . LYS A 1 213 ? -13.307 -3.079 3.958 1.00 88.94 213 LYS A CA 1
ATOM 1781 C C . LYS A 1 213 ? -14.023 -3.108 2.620 1.00 88.94 213 LYS A C 1
ATOM 1783 O O . LYS A 1 213 ? -14.699 -2.135 2.281 1.00 88.94 213 LYS A O 1
ATOM 1788 N N . TYR A 1 214 ? -13.947 -4.237 1.919 1.00 85.06 214 TYR A N 1
ATOM 1789 C CA . TYR A 1 214 ? -14.818 -4.471 0.775 1.00 85.06 214 TYR A CA 1
ATOM 1790 C C . TYR A 1 214 ? -16.259 -4.262 1.217 1.00 85.06 214 TYR A C 1
ATOM 1792 O O . TYR A 1 214 ? -16.675 -4.732 2.288 1.00 85.06 214 TYR A O 1
ATOM 1800 N N . LYS A 1 215 ? -17.027 -3.523 0.414 1.00 73.62 215 LYS A N 1
ATOM 1801 C CA . LYS A 1 215 ? -18.465 -3.441 0.630 1.00 73.62 215 LYS A CA 1
ATOM 1802 C C . LYS A 1 215 ? -18.976 -4.866 0.486 1.00 73.62 215 LYS A C 1
ATOM 1804 O O . LYS A 1 215 ? -19.092 -5.364 -0.626 1.00 73.62 215 LYS A O 1
ATOM 1809 N N . LYS A 1 216 ? -19.285 -5.528 1.609 1.00 59.00 216 LYS A N 1
ATOM 1810 C CA . LYS A 1 216 ? -20.199 -6.668 1.560 1.00 59.00 216 LYS A CA 1
ATOM 1811 C C . LYS A 1 216 ? -21.383 -6.163 0.760 1.00 59.00 216 LYS A C 1
ATOM 1813 O O . LYS A 1 216 ? -21.889 -5.090 1.111 1.00 59.00 216 LYS A O 1
ATOM 1818 N N . GLU A 1 217 ? -21.768 -6.875 -0.300 1.00 47.84 217 GLU A N 1
ATOM 1819 C CA . GLU A 1 217 ? -23.072 -6.680 -0.923 1.00 47.84 217 GLU A CA 1
ATOM 1820 C C . GLU A 1 217 ? -24.029 -6.459 0.231 1.00 47.84 217 GLU A C 1
ATOM 1822 O O . GLU A 1 217 ? -24.128 -7.317 1.115 1.00 47.84 217 GLU A O 1
ATOM 1827 N N . ALA A 1 218 ? -24.551 -5.236 0.354 1.00 47.69 218 ALA A N 1
ATOM 1828 C CA . ALA A 1 218 ? -25.372 -4.893 1.492 1.00 47.69 218 ALA A CA 1
ATOM 1829 C C . ALA A 1 218 ? -26.519 -5.878 1.405 1.00 47.69 218 ALA A C 1
ATOM 1831 O O . ALA A 1 218 ? -27.344 -5.724 0.505 1.00 47.69 218 ALA A O 1
ATOM 1832 N N . SER A 1 219 ? -26.495 -6.920 2.249 1.00 47.69 219 SER A N 1
ATOM 1833 C CA . SER A 1 219 ? -27.478 -7.994 2.245 1.00 47.69 219 SER A CA 1
ATOM 1834 C C . SER A 1 219 ? -28.803 -7.274 2.143 1.00 47.69 219 SER A C 1
ATOM 1836 O O . SER A 1 219 ? -29.089 -6.485 3.060 1.00 47.69 219 SER A O 1
ATOM 1838 N N . LYS A 1 220 ? -29.475 -7.380 0.976 1.00 46.59 220 LYS A N 1
ATOM 1839 C CA . LYS A 1 220 ? -30.639 -6.545 0.641 1.00 46.59 220 LYS A CA 1
ATOM 1840 C C . LYS A 1 220 ? -31.458 -6.501 1.909 1.00 46.59 220 LYS A C 1
ATOM 1842 O O . LYS A 1 220 ? -31.739 -7.568 2.458 1.00 46.59 220 LYS A O 1
ATOM 1847 N N . SER A 1 221 ? -31.708 -5.298 2.446 1.00 52.47 221 SER A N 1
ATOM 1848 C CA . SER A 1 221 ? -32.432 -5.215 3.712 1.00 52.47 221 SER A CA 1
ATOM 1849 C C . SER A 1 221 ? -33.656 -6.108 3.542 1.00 52.47 221 SER A C 1
ATOM 1851 O O . SER A 1 221 ? -34.319 -6.035 2.507 1.00 52.47 221 SER A O 1
ATOM 1853 N N . ILE A 1 222 ? -33.893 -7.025 4.481 1.00 54.69 222 ILE A N 1
ATOM 1854 C CA . ILE A 1 222 ? -34.939 -8.056 4.338 1.00 54.69 222 ILE A CA 1
ATOM 1855 C C . ILE A 1 222 ? -36.304 -7.397 4.021 1.00 54.69 222 ILE A C 1
ATOM 1857 O O . ILE A 1 222 ? -37.193 -8.008 3.431 1.00 54.69 222 ILE A O 1
ATOM 1861 N N . CYS A 1 223 ? -36.425 -6.108 4.357 1.00 51.09 223 CYS A N 1
ATOM 1862 C CA . CYS A 1 223 ? -37.572 -5.228 4.185 1.00 51.09 223 CYS A CA 1
ATOM 1863 C C . CYS A 1 223 ? -37.566 -4.364 2.897 1.00 51.09 223 CYS A C 1
ATOM 1865 O O . CYS A 1 223 ? -38.531 -3.638 2.673 1.00 51.09 223 CYS A O 1
ATOM 1867 N N . LYS A 1 224 ? -36.517 -4.365 2.057 1.00 48.84 224 LYS A N 1
ATOM 1868 C CA . LYS A 1 224 ? -36.450 -3.527 0.842 1.00 48.84 224 LYS A CA 1
ATOM 1869 C C . LYS A 1 224 ? -37.413 -4.078 -0.220 1.00 48.84 224 LYS A C 1
ATOM 1871 O O . LYS A 1 224 ? -37.241 -5.207 -0.665 1.00 48.84 224 LYS A O 1
ATOM 1876 N N . GLY A 1 225 ? -38.399 -3.273 -0.628 1.00 50.97 225 GLY A N 1
ATOM 1877 C CA . GLY A 1 225 ? -39.389 -3.623 -1.661 1.00 50.97 225 GLY A CA 1
ATOM 1878 C C . GLY A 1 225 ? -40.635 -4.366 -1.161 1.00 50.97 225 GLY A C 1
ATOM 1879 O O . GLY A 1 225 ? -41.423 -4.822 -1.979 1.00 50.97 225 GLY A O 1
ATOM 1880 N N . ARG A 1 226 ? -40.834 -4.500 0.159 1.00 57.41 226 ARG A N 1
ATOM 1881 C CA . ARG A 1 226 ? -42.004 -5.191 0.732 1.00 57.41 226 ARG A CA 1
ATOM 1882 C C . ARG A 1 226 ? -43.053 -4.195 1.236 1.00 57.41 226 ARG A C 1
ATOM 1884 O O . ARG A 1 226 ? -42.694 -3.171 1.815 1.00 57.41 226 ARG A O 1
ATOM 1891 N N . SER A 1 227 ? -44.334 -4.499 1.012 1.00 48.31 227 SER A N 1
ATOM 1892 C CA . SER A 1 227 ? -45.478 -3.641 1.356 1.00 48.31 227 SER A CA 1
ATOM 1893 C C . SER A 1 227 ? -46.368 -4.263 2.440 1.00 48.31 227 SER A C 1
ATOM 1895 O O . SER A 1 227 ? -46.285 -5.453 2.735 1.00 48.31 227 SER A O 1
ATOM 1897 N N . ILE A 1 228 ? -47.240 -3.439 3.023 1.00 49.47 228 ILE A N 1
ATOM 1898 C CA . ILE A 1 228 ? -48.157 -3.806 4.115 1.00 49.47 228 ILE A CA 1
ATOM 1899 C C . ILE A 1 228 ? -49.181 -4.868 3.683 1.00 49.47 228 ILE A C 1
ATOM 1901 O O . ILE A 1 228 ? -49.659 -5.615 4.529 1.00 49.47 228 ILE A O 1
ATOM 1905 N N . LYS A 1 229 ? -49.490 -4.972 2.381 1.00 49.81 229 LYS A N 1
ATOM 1906 C CA . LYS A 1 229 ? -50.484 -5.931 1.876 1.00 49.81 229 LYS A CA 1
ATOM 1907 C C . LYS A 1 229 ? -50.054 -7.394 2.057 1.00 49.81 229 LYS A C 1
ATOM 1909 O O . LYS A 1 229 ? -50.929 -8.229 2.200 1.00 49.81 229 LYS A O 1
ATOM 1914 N N . ASN A 1 230 ? -48.746 -7.680 2.127 1.00 49.75 230 ASN A N 1
ATOM 1915 C CA . ASN A 1 230 ? -48.194 -9.029 2.325 1.00 49.75 230 ASN A CA 1
ATOM 1916 C C . ASN A 1 230 ? -47.055 -9.016 3.373 1.00 49.75 230 ASN A C 1
ATOM 1918 O O . ASN A 1 230 ? -45.875 -8.979 3.004 1.00 49.75 230 ASN A O 1
ATOM 1922 N N . PRO A 1 231 ? -47.362 -9.004 4.684 1.00 52.03 231 PRO A N 1
ATOM 1923 C CA . PRO A 1 231 ? -46.344 -9.011 5.731 1.00 52.03 231 PRO A CA 1
ATOM 1924 C C . PRO A 1 231 ? -45.643 -10.376 5.831 1.00 52.03 231 PRO A C 1
ATOM 1926 O O . PRO A 1 231 ? -46.280 -11.426 5.812 1.00 52.03 231 PRO A O 1
ATOM 1929 N N . ASN A 1 232 ? -44.317 -10.376 6.001 1.00 50.97 232 ASN A N 1
ATOM 1930 C CA . ASN A 1 232 ? -43.578 -11.607 6.278 1.00 50.97 232 ASN A CA 1
ATOM 1931 C C . ASN A 1 232 ? -43.819 -12.075 7.716 1.00 50.97 232 ASN A C 1
ATOM 1933 O O . ASN A 1 232 ? -43.550 -11.333 8.664 1.00 50.97 232 ASN A O 1
ATOM 1937 N N . LYS A 1 233 ? -44.153 -13.354 7.889 1.00 52.06 233 LYS A N 1
ATOM 1938 C CA . LYS A 1 233 ? -43.802 -14.079 9.113 1.00 52.06 233 LYS A CA 1
ATOM 1939 C C . LYS A 1 233 ? -42.287 -14.309 9.085 1.00 52.06 233 LYS A C 1
ATOM 1941 O O . LYS A 1 233 ? -41.786 -15.175 8.375 1.00 52.06 233 LYS A O 1
ATOM 1946 N N . CYS A 1 234 ? -41.523 -13.453 9.763 1.00 50.34 234 CYS A N 1
ATOM 1947 C CA . CYS A 1 234 ? -40.057 -13.537 9.837 1.00 50.34 234 CYS A CA 1
ATOM 1948 C C . CYS A 1 234 ? -39.584 -14.668 10.777 1.00 50.34 234 CYS A C 1
ATOM 1950 O O . CYS A 1 234 ? -38.676 -14.462 11.580 1.00 50.34 234 CYS A O 1
ATOM 1952 N N . ASP A 1 235 ? -40.171 -15.863 10.682 1.00 50.91 235 ASP A N 1
ATOM 1953 C CA . ASP A 1 235 ? -39.938 -16.958 11.636 1.00 50.91 235 ASP A CA 1
ATOM 1954 C C . ASP A 1 235 ? -38.497 -17.496 11.584 1.00 50.91 235 ASP A C 1
ATOM 1956 O O . ASP A 1 235 ? -37.942 -17.899 12.604 1.00 50.91 235 ASP A O 1
ATOM 1960 N N . LYS A 1 236 ? -37.834 -17.400 10.421 1.00 48.22 236 LYS A N 1
ATOM 1961 C CA . LYS A 1 236 ? -36.418 -17.778 10.241 1.00 48.22 236 LYS A CA 1
ATOM 1962 C C . LYS A 1 236 ? -35.402 -16.792 10.846 1.00 48.22 236 LYS A C 1
ATOM 1964 O O . LYS A 1 236 ? -34.230 -17.136 10.935 1.00 48.22 236 LYS A O 1
ATOM 1969 N N . TYR A 1 237 ? -35.809 -15.587 11.266 1.00 51.44 237 TYR A N 1
ATOM 1970 C CA . TYR A 1 237 ? -34.905 -14.530 11.766 1.00 51.44 237 TYR A CA 1
ATOM 1971 C C . TYR A 1 237 ? -35.198 -14.138 13.226 1.00 51.44 237 TYR A C 1
ATOM 1973 O O .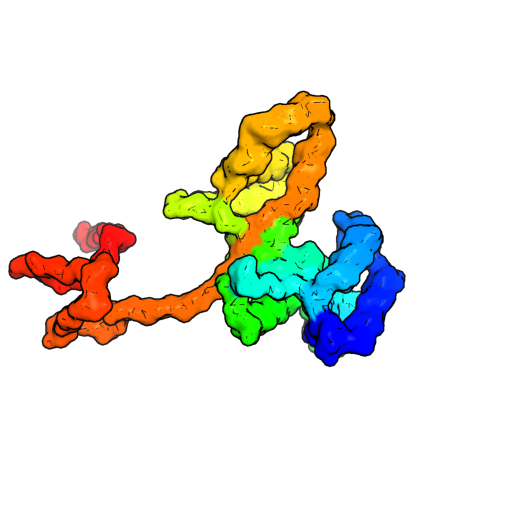 TYR A 1 237 ? -35.078 -12.968 13.596 1.00 51.44 237 TYR A O 1
ATOM 1981 N N . ARG A 1 238 ? -35.588 -15.121 14.053 1.00 45.81 238 ARG A N 1
ATOM 1982 C CA . ARG A 1 238 ? -36.019 -14.956 15.458 1.00 45.81 238 ARG A CA 1
ATOM 1983 C C . ARG A 1 238 ? -35.075 -14.122 16.337 1.00 45.81 238 ARG A C 1
ATOM 1985 O O . ARG A 1 238 ? -35.544 -13.451 17.250 1.00 45.81 238 ARG A O 1
ATOM 1992 N N . ILE A 1 239 ? -33.770 -14.116 16.065 1.00 43.56 239 ILE A N 1
ATOM 1993 C CA . ILE A 1 239 ? -32.794 -13.355 16.855 1.00 43.56 239 ILE A CA 1
ATOM 1994 C C . ILE A 1 239 ? -32.653 -11.940 16.270 1.00 43.56 239 ILE A C 1
ATOM 1996 O O . ILE A 1 239 ? -31.972 -11.723 15.270 1.00 43.56 239 ILE A O 1
ATOM 2000 N N . GLY A 1 240 ? -33.306 -10.960 16.905 1.00 45.41 240 GLY A N 1
ATOM 2001 C CA . GLY A 1 240 ? -33.093 -9.528 16.644 1.00 45.41 240 GLY A CA 1
ATOM 2002 C C . GLY A 1 240 ? -34.022 -8.863 15.618 1.00 45.41 240 GLY A C 1
ATOM 2003 O O . GLY A 1 240 ? -33.820 -7.691 15.294 1.00 45.41 240 GLY A O 1
ATOM 2004 N N . CYS A 1 241 ? -35.045 -9.562 15.116 1.00 43.44 241 CYS A N 1
ATOM 2005 C CA . CYS A 1 241 ? -36.091 -8.980 14.271 1.00 43.44 241 CYS A CA 1
ATOM 2006 C C . CYS A 1 241 ? -37.434 -8.960 15.017 1.00 43.44 241 CYS A C 1
ATOM 2008 O O . CYS A 1 241 ? -38.179 -9.936 15.000 1.00 43.44 241 CYS A O 1
ATOM 2010 N N . SER A 1 242 ? -37.752 -7.849 15.686 1.00 46.38 242 SER A N 1
ATOM 2011 C CA . SER A 1 242 ? -39.057 -7.636 16.316 1.00 46.38 242 SER A CA 1
ATOM 2012 C C . SER A 1 242 ? -40.008 -6.932 15.344 1.00 46.38 242 SER A C 1
ATOM 2014 O O . SER A 1 242 ? -39.799 -5.786 14.946 1.00 46.38 242 SER A O 1
ATOM 2016 N N . VAL A 1 243 ? -41.077 -7.622 14.941 1.00 49.50 243 VAL A N 1
ATOM 2017 C CA . VAL A 1 243 ? -42.208 -6.984 14.256 1.00 49.50 243 VAL A CA 1
ATOM 2018 C C . VAL A 1 243 ? -43.046 -6.312 15.341 1.00 49.50 243 VAL A C 1
ATOM 2020 O O . VAL A 1 243 ? -43.671 -6.996 16.147 1.00 49.50 243 VAL A O 1
ATOM 2023 N N . ALA A 1 244 ? -43.019 -4.981 15.416 1.00 43.00 244 ALA A N 1
ATOM 2024 C CA . ALA A 1 244 ? -43.788 -4.244 16.416 1.00 43.00 244 ALA A CA 1
ATOM 2025 C C . ALA A 1 244 ? -45.292 -4.496 16.207 1.00 43.00 244 ALA A C 1
ATOM 2027 O O . ALA A 1 244 ? -45.857 -4.014 15.230 1.00 43.00 244 ALA A O 1
ATOM 2028 N N . ARG A 1 245 ? -45.948 -5.249 17.097 1.00 44.81 245 ARG A N 1
ATOM 2029 C CA . ARG A 1 245 ? -47.408 -5.435 17.097 1.00 44.81 245 ARG A CA 1
ATOM 2030 C C . ARG A 1 245 ? -48.053 -4.292 17.880 1.00 44.81 245 ARG A C 1
ATOM 2032 O O . ARG A 1 245 ? -48.232 -4.390 19.085 1.00 44.81 245 ARG A O 1
ATOM 2039 N N . GLY A 1 246 ? -48.344 -3.186 17.201 1.00 40.12 246 GLY A N 1
ATOM 2040 C CA . GLY A 1 246 ? -49.125 -2.078 17.754 1.00 40.12 246 GLY A CA 1
ATOM 2041 C C . GLY A 1 246 ? -50.443 -1.917 17.002 1.00 40.12 246 GLY A C 1
ATOM 2042 O O . GLY A 1 246 ? -50.464 -2.013 15.775 1.00 40.12 246 GLY A O 1
ATOM 2043 N N . THR A 1 247 ? -51.522 -1.611 17.721 1.00 47.28 247 THR A N 1
ATOM 2044 C CA . THR A 1 247 ? -52.896 -1.448 17.201 1.00 47.28 247 THR A CA 1
ATOM 2045 C C . THR A 1 247 ? -53.074 -0.285 16.210 1.00 47.28 247 THR A C 1
ATOM 2047 O O . THR A 1 247 ? -54.126 -0.175 15.589 1.00 47.28 247 THR A O 1
ATOM 2050 N N . LYS A 1 248 ? -52.052 0.563 15.985 1.00 41.56 248 LYS A N 1
ATOM 2051 C CA . LYS A 1 248 ? -52.088 1.670 15.002 1.00 41.56 248 LYS A CA 1
ATOM 2052 C C . LYS A 1 248 ? -50.815 1.870 14.158 1.00 41.56 248 LYS A C 1
ATOM 2054 O O . LYS A 1 248 ? -50.521 3.008 13.814 1.00 41.56 248 LYS A O 1
ATOM 2059 N N . ARG A 1 249 ? -50.090 0.799 13.789 1.00 38.75 249 ARG A N 1
ATOM 2060 C CA . ARG A 1 249 ? -49.129 0.671 12.646 1.00 38.75 249 ARG A CA 1
ATOM 2061 C C . ARG A 1 249 ? -47.919 -0.180 13.055 1.00 38.75 249 ARG A C 1
ATOM 2063 O O . ARG A 1 249 ? -46.988 0.301 13.699 1.00 38.75 249 ARG A O 1
ATOM 2070 N N . SER A 1 250 ? -47.889 -1.429 12.608 1.00 39.28 250 SER A N 1
ATOM 2071 C CA . SER A 1 250 ? -46.734 -2.321 12.721 1.00 39.28 250 SER A CA 1
ATOM 2072 C C . SER A 1 250 ? -45.730 -2.060 11.590 1.00 39.28 250 SER A C 1
ATOM 2074 O O . SER A 1 250 ? -45.893 -2.564 10.481 1.00 39.28 250 SER A O 1
ATOM 2076 N N . TYR A 1 251 ? -44.692 -1.252 11.838 1.00 43.12 251 TYR A N 1
ATOM 2077 C CA . TYR A 1 251 ? -43.580 -1.060 10.894 1.00 43.12 251 TYR A CA 1
ATOM 2078 C C . TYR A 1 251 ? -42.389 -1.960 11.247 1.00 43.12 251 TYR A C 1
ATOM 2080 O O . TYR A 1 251 ? -41.936 -1.969 12.390 1.00 43.12 251 TYR A O 1
ATOM 2088 N N . CYS A 1 252 ? -41.781 -2.602 10.245 1.00 40.94 252 CYS A N 1
ATOM 2089 C CA . CYS A 1 252 ? -40.396 -3.066 10.351 1.00 40.94 252 CYS A CA 1
ATOM 2090 C C . CYS A 1 252 ? -39.461 -1.845 10.351 1.00 40.94 252 CYS A C 1
ATOM 2092 O O . CYS A 1 252 ? -39.124 -1.308 9.296 1.00 40.94 252 CYS A O 1
ATOM 2094 N N . ARG A 1 253 ? -39.040 -1.378 11.531 1.00 42.78 253 ARG A N 1
ATOM 2095 C CA . ARG A 1 253 ? -38.002 -0.344 11.680 1.00 42.78 253 ARG A CA 1
ATOM 2096 C C . ARG A 1 253 ? -36.784 -0.937 12.383 1.00 42.78 253 ARG A C 1
ATOM 2098 O O . ARG A 1 253 ? -36.913 -1.554 13.431 1.00 42.78 253 ARG A O 1
ATOM 2105 N N . ARG A 1 254 ? -35.580 -0.687 11.853 1.00 40.66 254 ARG A N 1
ATOM 2106 C CA . ARG A 1 254 ? -34.357 -0.732 12.677 1.00 40.66 254 ARG A CA 1
ATOM 2107 C C . ARG A 1 254 ? -34.381 0.474 13.623 1.00 40.66 254 ARG A C 1
ATOM 2109 O O . ARG A 1 254 ? -34.786 1.557 13.206 1.00 40.66 254 ARG A O 1
ATOM 2116 N N . SER A 1 255 ? -33.930 0.305 14.865 1.00 40.06 255 SER A N 1
ATOM 2117 C CA . SER A 1 255 ? -34.155 1.232 15.994 1.00 40.06 255 SER A CA 1
ATOM 2118 C C . SER A 1 255 ? -33.590 2.663 15.875 1.00 40.06 255 SER A C 1
ATOM 2120 O O . SER A 1 255 ? -33.758 3.443 16.806 1.00 40.06 255 SER A O 1
ATOM 2122 N N . LYS A 1 256 ? -32.924 3.059 14.776 1.00 39.53 256 LYS A N 1
ATOM 2123 C CA . LYS A 1 256 ? -32.150 4.319 14.712 1.00 39.53 256 LYS A CA 1
ATOM 2124 C C . LYS A 1 256 ? -32.242 5.113 13.400 1.00 39.53 256 LYS A C 1
ATOM 2126 O O . LYS A 1 256 ? -31.216 5.545 12.891 1.00 39.53 256 LYS A O 1
ATOM 2131 N N . ASN A 1 257 ? -33.436 5.392 12.878 1.00 37.91 257 ASN A N 1
ATOM 2132 C CA . ASN A 1 257 ? -33.581 6.475 11.890 1.00 37.91 257 ASN A CA 1
ATOM 2133 C C . ASN A 1 257 ? -34.317 7.665 12.514 1.00 37.91 257 ASN A C 1
ATOM 2135 O O . ASN A 1 257 ? -35.526 7.615 12.728 1.00 37.91 257 ASN A O 1
ATOM 2139 N N . LYS A 1 258 ? -33.562 8.733 12.812 1.00 39.03 258 LYS A N 1
ATOM 2140 C CA . LYS A 1 258 ? -34.087 10.044 13.213 1.00 39.03 258 LYS A CA 1
ATOM 2141 C C . LYS A 1 258 ? -34.918 10.622 12.063 1.00 39.03 258 LYS A C 1
ATOM 2143 O O . LYS A 1 258 ? -34.379 10.926 11.005 1.00 39.03 258 LYS A O 1
ATOM 2148 N N . THR A 1 259 ? -36.210 10.822 12.280 1.00 40.91 259 THR A N 1
ATOM 2149 C CA . THR A 1 259 ? -37.035 11.723 11.467 1.00 40.91 259 THR A CA 1
ATOM 2150 C C . THR A 1 259 ? -37.148 13.064 12.170 1.00 40.91 259 THR A C 1
ATOM 2152 O O . THR A 1 259 ? -37.709 13.130 13.260 1.00 40.91 259 THR A O 1
ATOM 2155 N N . ARG A 1 260 ? -36.700 14.142 11.520 1.00 36.97 260 ARG A N 1
ATOM 2156 C CA . ARG A 1 260 ? -37.341 15.452 11.677 1.00 36.97 260 ARG A CA 1
ATOM 2157 C C . ARG A 1 260 ? -37.157 16.280 10.401 1.00 36.97 260 ARG A C 1
ATOM 2159 O O . ARG A 1 260 ? -36.215 17.047 10.279 1.00 36.97 260 ARG A O 1
ATOM 2166 N N . LYS A 1 261 ? -38.076 16.110 9.446 1.00 42.97 261 LYS A N 1
ATOM 2167 C CA . LYS A 1 261 ? -38.498 17.223 8.584 1.00 42.97 261 LYS A CA 1
ATOM 2168 C C . LYS A 1 261 ? -39.499 18.016 9.421 1.00 42.97 261 LYS A C 1
ATOM 2170 O O . LYS A 1 261 ? -40.481 17.433 9.879 1.00 42.97 261 LYS A O 1
ATOM 2175 N N . ARG A 1 262 ? -39.216 19.288 9.698 1.00 36.84 262 ARG A N 1
ATOM 2176 C CA . ARG A 1 262 ? -40.207 20.211 10.260 1.00 36.84 262 ARG A CA 1
ATOM 2177 C C . ARG A 1 262 ? -40.885 20.896 9.074 1.00 36.84 262 ARG A C 1
ATOM 2179 O O . ARG A 1 262 ? -40.198 21.343 8.161 1.00 36.84 262 ARG A O 1
ATOM 2186 N N . ASN A 1 263 ? -42.210 20.832 9.069 1.00 37.91 263 ASN A N 1
ATOM 2187 C CA . ASN A 1 263 ? -43.090 21.280 7.998 1.00 37.91 263 ASN A CA 1
ATOM 2188 C C . ASN A 1 263 ? -43.011 22.793 7.782 1.00 37.91 263 ASN A C 1
ATOM 2190 O O . ASN A 1 263 ? -42.928 23.551 8.745 1.00 37.91 263 ASN A O 1
ATOM 2194 N N . THR A 1 264 ? -43.122 23.184 6.518 1.00 41.47 264 THR A N 1
ATOM 2195 C CA . THR A 1 264 ? -43.654 24.469 6.064 1.00 41.47 264 THR A CA 1
ATOM 2196 C C . THR A 1 264 ? -45.143 24.589 6.411 1.00 41.47 264 THR A C 1
ATOM 2198 O O . THR A 1 264 ? -45.879 23.609 6.274 1.00 41.47 264 THR A O 1
ATOM 2201 N N . ARG A 1 265 ? -45.533 25.780 6.886 1.00 38.81 265 ARG A N 1
ATOM 2202 C CA . ARG A 1 265 ? -46.850 26.467 6.931 1.00 38.81 265 ARG A CA 1
ATOM 2203 C C . ARG A 1 265 ? -46.626 27.686 7.853 1.00 38.81 265 ARG A C 1
ATOM 2205 O O . ARG A 1 265 ? -46.000 27.505 8.894 1.00 38.81 265 ARG A O 1
ATOM 2212 N N . ASN A 1 266 ? -46.995 28.922 7.534 1.00 36.66 266 ASN A N 1
ATOM 2213 C CA . ASN A 1 266 ? -48.078 29.415 6.680 1.00 36.66 266 ASN A CA 1
ATOM 2214 C C . ASN A 1 266 ? -47.590 30.130 5.424 1.00 36.66 266 ASN A C 1
ATOM 2216 O O . ASN A 1 266 ? -46.564 30.834 5.522 1.00 36.66 266 ASN A O 1
#

Foldseek 3Di:
DKDKDKDFCVPRVVVLVVVLVVDLVCACCQFVVPLDDRVLVNVLSVPAGMKIFIDDPNDTFWIWGWHADVVVGEIETEDTTGHDDDPDDDPVCPPPDDDTSVVVVVVVVVVCVVVVGQKYKYFAALVCPLVVVVVVKFFPQDPPDDDCRVVLSVQLVVCVVVVPVVSSVVSVVVVCCVRPVVCPDPVNVVVVVVDDPVVVVVSSSRGGMIIHGDPDPPPCPPCPPDDPVDDDPVVVPPPPFDQDDDPPDGDRDDPDDDDDDDDDDD

Radius of gyration: 24.23 Å; chains: 1; bounding box: 72×49×58 Å

Sequence (266 aa):
MSRVLIYHHKNDKERYNHYINEIRKIGGKKLCFSKISNDFLNETLDACDYLFVHIFRSEIRGFACVDYNTQPKHIYIDLICNTKFHAMKSRSTKHLVRLGGKDIINAIHGLGERLKARYVKLNAIQDVISYYHHFGYTFENPDLRYNSKNKLVEELQKAQGEKNQSEIDKIIRKIVVRYYPKFYNEVNQTKYKKEDSDTKREAMSYGIPMIYKYKKEASKSICKGRSIKNPNKCDKYRIGCSVARGTKRSYCRRSKNKTRKRNTRN

Secondary structure (DSSP, 8-state):
-EEEEEEETTTSHHHHHHHHHHHHHHHHHHHSTT-S-HHHHHHHHHH-SEEEEEEETTEEEEEEEEEEEETTEEEEEEEEEEPPPPSSPPGGGTTS----HHHHHHHHHHHHHHTT-SEEEEEE-GGGHHHHHHTT-EESS--SS-STHHHHHHHHHHHHHTT-HHHHHHHHHHHHHHH-TTTT-HHHHHHHHHS-HHHHHHHHHT-EEEEEE--------TTTT--TTS----GGGTTT-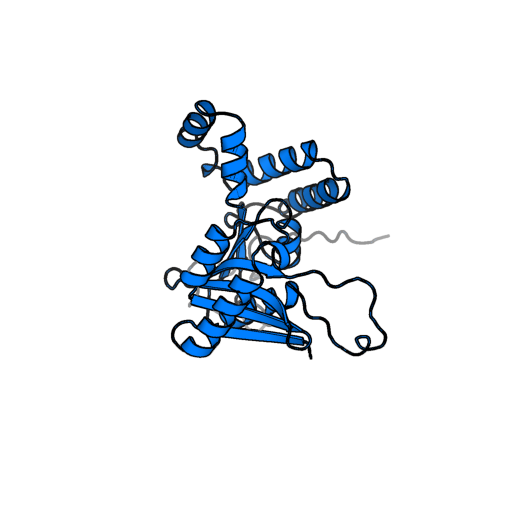-----TT------TT----PPPP--

Organism: NCBI:txid1070528